Protein AF-A0A0Q1BL15-F1 (afdb_monomer_lite)

Foldseek 3Di:
DPPVVVVVVVVVVVVVVVVVVVVVVVVVPADFQEKEFEPPDDFQWKKWKWWDDPQNPDDIHGQFMWTQDPRITTGHGPDDDPAPFIKMWMATPVRQAIDIFTDGPHRWYWYYYVNGNPPIDIDDHPLRVLVVVLCVLQVVLVVVLVVCVVVVHDPVSNVVSVVVNVVSLLVSLLVCQAHLVNLVSLLVCVVVVDQPSSVVSLVSHDPVSCPHPSNVSSVVVNVPDDPDDVVDDDDWDWDQDPVRDIDIPVVLPFPEEAEAEDDPPDPVVVVCVVVVVVVCVVCVVVRYYYDYDD

Structure (mmCIF, N/CA/C/O backbone):
data_AF-A0A0Q1BL15-F1
#
_entry.id   AF-A0A0Q1BL15-F1
#
loop_
_atom_site.group_PDB
_atom_site.id
_atom_site.type_symbol
_atom_site.label_atom_id
_atom_site.label_alt_id
_atom_site.label_comp_id
_atom_site.label_asym_id
_atom_site.label_entity_id
_atom_site.label_seq_id
_atom_site.pdbx_PDB_ins_code
_atom_site.Cartn_x
_atom_site.Cartn_y
_atom_site.Cartn_z
_atom_site.occupancy
_atom_site.B_iso_or_equiv
_atom_site.auth_seq_id
_atom_site.auth_comp_id
_atom_site.auth_asym_id
_atom_site.auth_atom_id
_atom_site.pdbx_PDB_model_num
ATOM 1 N N . MET A 1 1 ? 2.488 -11.338 -71.099 1.00 53.19 1 MET A N 1
ATOM 2 C CA . MET A 1 1 ? 1.745 -11.523 -69.824 1.00 53.19 1 MET A CA 1
ATOM 3 C C . MET A 1 1 ? 2.605 -11.716 -68.555 1.00 53.19 1 MET A C 1
ATOM 5 O O . MET A 1 1 ? 2.019 -11.912 -67.498 1.00 53.19 1 MET A O 1
ATOM 9 N N . LYS A 1 2 ? 3.951 -11.620 -68.577 1.00 50.34 2 LYS A N 1
ATOM 10 C CA . LYS A 1 2 ? 4.788 -11.769 -67.357 1.00 50.34 2 LYS A CA 1
ATOM 11 C C . LYS A 1 2 ? 5.136 -10.454 -66.632 1.00 50.34 2 LYS A C 1
ATOM 13 O O . LYS A 1 2 ? 5.304 -10.486 -65.422 1.00 50.34 2 LYS A O 1
ATOM 18 N N . LEU A 1 3 ? 5.156 -9.307 -67.322 1.00 47.28 3 LEU A N 1
ATOM 19 C CA . LEU A 1 3 ? 5.523 -8.013 -66.715 1.00 47.28 3 LEU A CA 1
ATOM 20 C C . LEU A 1 3 ? 4.508 -7.486 -65.679 1.00 47.28 3 LEU A C 1
ATOM 22 O O . LEU A 1 3 ? 4.897 -6.862 -64.699 1.00 47.28 3 LEU A O 1
ATOM 26 N N . SER A 1 4 ? 3.213 -7.762 -65.861 1.00 52.69 4 SER A N 1
ATOM 27 C CA . SER A 1 4 ? 2.149 -7.219 -64.998 1.00 52.69 4 SER A CA 1
ATOM 28 C C . SER A 1 4 ? 2.187 -7.780 -63.568 1.00 52.69 4 SER A C 1
ATOM 30 O O . SER A 1 4 ? 1.962 -7.035 -62.619 1.00 52.69 4 SER A O 1
ATOM 32 N N . LYS A 1 5 ? 2.539 -9.062 -63.383 1.00 49.84 5 LYS A N 1
ATOM 33 C CA . LYS A 1 5 ? 2.579 -9.686 -62.048 1.00 49.84 5 LYS A CA 1
ATOM 34 C C . LYS A 1 5 ? 3.756 -9.191 -61.199 1.00 49.84 5 LYS A C 1
ATOM 36 O O . LYS A 1 5 ? 3.599 -9.023 -59.996 1.00 49.84 5 LYS A O 1
ATOM 41 N N . THR A 1 6 ? 4.903 -8.910 -61.819 1.00 56.06 6 THR A N 1
ATOM 42 C CA . THR A 1 6 ? 6.096 -8.401 -61.120 1.00 56.06 6 THR A CA 1
ATOM 43 C C . THR A 1 6 ? 5.901 -6.963 -60.637 1.00 56.06 6 THR A C 1
ATOM 45 O O . THR A 1 6 ? 6.280 -6.644 -59.515 1.00 56.06 6 THR A O 1
ATOM 48 N N . ILE A 1 7 ? 5.244 -6.117 -61.438 1.00 58.66 7 ILE A N 1
ATOM 49 C CA . ILE A 1 7 ? 4.932 -4.729 -61.061 1.00 58.66 7 ILE A CA 1
ATOM 50 C C . ILE A 1 7 ? 3.918 -4.691 -59.908 1.00 58.66 7 ILE A C 1
ATOM 52 O O . ILE A 1 7 ? 4.101 -3.929 -58.964 1.00 58.66 7 ILE A O 1
ATOM 56 N N . ILE A 1 8 ? 2.896 -5.557 -59.930 1.00 57.34 8 ILE A N 1
ATOM 57 C CA . ILE A 1 8 ? 1.916 -5.653 -58.835 1.00 57.34 8 ILE A CA 1
ATOM 58 C C . ILE A 1 8 ? 2.587 -6.119 -57.533 1.00 57.34 8 ILE A C 1
ATOM 60 O O . ILE A 1 8 ? 2.306 -5.553 -56.482 1.00 57.34 8 ILE A O 1
ATOM 64 N N . LEU A 1 9 ? 3.505 -7.094 -57.587 1.00 51.00 9 LEU A N 1
ATOM 65 C CA . LEU A 1 9 ? 4.223 -7.579 -56.401 1.00 51.00 9 LEU A CA 1
ATOM 66 C C . LEU A 1 9 ? 5.159 -6.510 -55.807 1.00 51.00 9 LEU A C 1
ATOM 68 O O . LEU A 1 9 ? 5.201 -6.351 -54.591 1.00 51.00 9 LEU A O 1
ATOM 72 N N . LEU A 1 10 ? 5.862 -5.748 -56.654 1.00 49.81 10 LEU A N 1
ATOM 73 C CA . LEU A 1 10 ? 6.722 -4.637 -56.227 1.00 49.81 10 LEU A CA 1
ATOM 74 C C . LEU A 1 10 ? 5.918 -3.490 -55.605 1.00 49.81 10 LEU A C 1
ATOM 76 O O . LEU A 1 10 ? 6.307 -2.983 -54.560 1.00 49.81 10 LEU A O 1
ATOM 80 N N . LEU A 1 11 ? 4.771 -3.123 -56.186 1.00 49.81 11 LEU A N 1
ATOM 81 C CA . LEU A 1 11 ? 3.877 -2.109 -55.614 1.00 49.81 11 LEU A CA 1
ATOM 82 C C . LEU A 1 11 ? 3.279 -2.564 -54.275 1.00 49.81 11 LEU A C 1
ATOM 84 O O . LEU A 1 11 ? 3.153 -1.757 -53.356 1.00 49.81 11 LEU A O 1
ATOM 88 N N . PHE A 1 12 ? 2.961 -3.855 -54.138 1.00 50.59 12 PHE A N 1
ATOM 89 C CA . PHE A 1 12 ? 2.474 -4.417 -52.879 1.00 50.59 12 PHE A CA 1
ATOM 90 C C . PHE A 1 12 ? 3.563 -4.389 -51.798 1.00 50.59 12 PHE A C 1
ATOM 92 O O . PHE A 1 12 ? 3.304 -3.907 -50.699 1.00 50.59 12 PHE A O 1
ATOM 99 N N . LEU A 1 13 ? 4.793 -4.810 -52.115 1.00 46.16 13 LEU A N 1
ATOM 100 C CA . LEU A 1 13 ? 5.934 -4.760 -51.191 1.00 46.16 13 LEU A CA 1
ATOM 101 C C . LEU A 1 13 ? 6.270 -3.324 -50.768 1.00 46.16 13 LEU A C 1
ATOM 103 O O . LEU A 1 13 ? 6.413 -3.069 -49.576 1.00 46.16 13 LEU A O 1
ATOM 107 N N . PHE A 1 14 ? 6.270 -2.376 -51.709 1.00 46.47 14 PHE A N 1
ATOM 108 C CA . PHE A 1 14 ? 6.510 -0.960 -51.422 1.00 46.47 14 PHE A CA 1
ATOM 109 C C . PHE A 1 14 ? 5.402 -0.358 -50.542 1.00 46.47 14 PHE A C 1
ATOM 111 O O . PHE A 1 14 ? 5.676 0.401 -49.621 1.00 46.47 14 PHE A O 1
ATOM 118 N N . SER A 1 15 ? 4.138 -0.742 -50.758 1.00 50.22 15 SER A N 1
ATOM 119 C CA . SER A 1 15 ? 3.017 -0.296 -49.914 1.00 50.22 15 SER A CA 1
ATOM 120 C C . SER A 1 15 ? 3.033 -0.897 -48.499 1.00 50.22 15 SER A C 1
ATOM 122 O O . SER A 1 15 ? 2.587 -0.247 -47.551 1.00 50.22 15 SER A O 1
ATOM 124 N N . VAL A 1 16 ? 3.571 -2.113 -48.337 1.00 53.16 16 VAL A N 1
ATOM 125 C CA . VAL A 1 16 ? 3.796 -2.747 -47.028 1.00 53.16 16 VAL A CA 1
ATOM 126 C C . VAL A 1 16 ? 4.964 -2.079 -46.304 1.00 53.16 16 VAL A C 1
ATOM 128 O O . VAL A 1 16 ? 4.842 -1.805 -45.113 1.00 53.16 16 VAL A O 1
ATOM 131 N N . GLU A 1 17 ? 6.048 -1.749 -47.010 1.00 47.69 17 GLU A N 1
ATOM 132 C CA . GLU A 1 17 ? 7.172 -0.975 -46.468 1.00 47.69 17 GLU A CA 1
ATOM 133 C C . GLU A 1 17 ? 6.744 0.431 -46.045 1.00 47.69 17 GLU A C 1
ATOM 135 O O . GLU A 1 17 ? 7.028 0.821 -44.918 1.00 47.69 17 GLU A O 1
ATOM 140 N N . ILE A 1 18 ? 5.973 1.153 -46.866 1.00 52.84 18 ILE A N 1
ATOM 141 C CA . ILE A 1 18 ? 5.461 2.487 -46.514 1.00 52.84 18 ILE A CA 1
ATOM 142 C C . ILE A 1 18 ? 4.554 2.418 -45.283 1.00 52.84 18 ILE A C 1
ATOM 144 O O . ILE A 1 18 ? 4.739 3.205 -44.362 1.00 52.84 18 ILE A O 1
ATOM 148 N N . LYS A 1 19 ? 3.625 1.454 -45.201 1.00 52.88 19 LYS A N 1
ATOM 149 C CA . LYS A 1 19 ? 2.789 1.281 -43.999 1.00 52.88 19 LYS A CA 1
ATOM 150 C C . LYS A 1 19 ? 3.606 0.888 -42.771 1.00 52.88 19 LYS A C 1
ATOM 152 O O . LYS A 1 19 ? 3.332 1.382 -41.683 1.00 52.88 19 LYS A O 1
ATOM 157 N N . ALA A 1 20 ? 4.606 0.019 -42.917 1.00 49.25 20 ALA A N 1
ATOM 158 C CA . ALA A 1 20 ? 5.501 -0.346 -41.821 1.00 49.25 20 ALA A CA 1
ATOM 159 C C . ALA A 1 20 ? 6.330 0.859 -41.352 1.00 49.25 20 ALA A C 1
ATOM 161 O O . ALA A 1 20 ? 6.547 1.028 -40.154 1.00 49.25 20 ALA A O 1
ATOM 162 N N . GLN A 1 21 ? 6.736 1.722 -42.282 1.00 43.91 21 GLN A N 1
ATOM 163 C CA . GLN A 1 21 ? 7.506 2.925 -42.015 1.00 43.91 21 GLN A CA 1
ATOM 164 C C . GLN A 1 21 ? 6.634 4.033 -41.417 1.00 43.91 21 GLN A C 1
ATOM 166 O O . GLN A 1 21 ? 7.073 4.659 -40.466 1.00 43.91 21 GLN A O 1
ATOM 171 N N . GLU A 1 22 ? 5.384 4.215 -41.852 1.00 43.84 22 GLU A N 1
ATOM 172 C CA . GLU A 1 22 ? 4.404 5.125 -41.234 1.00 43.84 22 GLU A CA 1
ATOM 173 C C . GLU A 1 22 ? 4.010 4.682 -39.821 1.00 43.84 22 GLU A C 1
ATOM 175 O O . GLU A 1 22 ? 3.953 5.514 -38.918 1.00 43.84 22 GLU A O 1
ATOM 180 N N . VAL A 1 23 ? 3.810 3.379 -39.592 1.00 49.69 23 VAL A N 1
ATOM 181 C CA . VAL A 1 23 ? 3.555 2.820 -38.252 1.00 49.69 23 VAL A CA 1
ATOM 182 C C . VAL A 1 23 ? 4.798 2.946 -37.362 1.00 49.69 23 VAL A C 1
ATOM 184 O O . VAL A 1 23 ? 4.685 3.325 -36.198 1.00 49.69 23 VAL A O 1
ATOM 187 N N . ALA A 1 24 ? 6.002 2.713 -37.892 1.00 43.88 24 ALA A N 1
ATOM 188 C CA . ALA A 1 24 ? 7.249 2.946 -37.159 1.00 43.88 24 ALA A CA 1
ATOM 189 C C . ALA A 1 24 ? 7.479 4.441 -36.856 1.00 43.88 24 ALA A C 1
ATOM 191 O O . ALA A 1 24 ? 7.952 4.790 -35.775 1.00 43.88 24 ALA A O 1
ATOM 192 N N . HIS A 1 25 ? 7.101 5.335 -37.774 1.00 38.81 25 HIS A N 1
ATOM 193 C CA . HIS A 1 25 ? 7.205 6.786 -37.612 1.00 38.81 25 HIS A CA 1
ATOM 194 C C . HIS A 1 25 ? 6.127 7.346 -36.666 1.00 38.81 25 HIS A C 1
ATOM 196 O O . HIS A 1 25 ? 6.376 8.339 -35.982 1.00 38.81 25 HIS A O 1
ATOM 202 N N . SER A 1 26 ? 4.956 6.701 -36.560 1.00 41.16 26 SER A N 1
ATOM 203 C CA . SER A 1 26 ? 3.930 7.049 -35.568 1.00 41.16 26 SER A CA 1
ATOM 204 C C . SER A 1 26 ? 4.283 6.544 -34.165 1.00 41.16 26 SER A C 1
ATOM 206 O O . SER A 1 26 ? 4.021 7.245 -33.192 1.00 41.16 26 SER A O 1
ATOM 208 N N . LEU A 1 27 ? 4.933 5.378 -34.047 1.00 45.41 27 LEU A N 1
ATOM 209 C CA . LEU A 1 27 ? 5.446 4.848 -32.774 1.00 45.41 27 LEU A CA 1
ATOM 210 C C . LEU A 1 27 ? 6.619 5.674 -32.214 1.00 45.41 27 LEU A C 1
ATOM 212 O O . LEU A 1 27 ? 6.797 5.735 -31.002 1.00 45.41 27 LEU A O 1
ATOM 216 N N . ALA A 1 28 ? 7.379 6.366 -33.069 1.00 47.06 28 ALA A N 1
ATOM 217 C CA . ALA A 1 28 ? 8.494 7.227 -32.666 1.00 47.06 28 ALA A CA 1
ATOM 218 C C . ALA A 1 28 ? 8.079 8.597 -32.073 1.00 47.06 28 ALA A C 1
ATOM 220 O O . ALA A 1 28 ? 8.948 9.357 -31.647 1.00 47.06 28 ALA A O 1
ATOM 221 N N . LYS A 1 29 ? 6.779 8.941 -32.045 1.00 50.25 29 LYS A N 1
ATOM 222 C CA . LYS A 1 29 ? 6.285 10.245 -31.549 1.00 50.25 29 LYS A CA 1
ATOM 223 C C . LYS A 1 29 ? 5.820 10.254 -30.092 1.00 50.25 29 LYS A C 1
ATOM 225 O O . LYS A 1 29 ? 5.688 11.335 -29.521 1.00 50.25 29 LYS A O 1
ATOM 230 N N . GLU A 1 30 ? 5.571 9.102 -29.477 1.00 68.94 30 GLU A N 1
ATOM 231 C CA . GLU A 1 30 ? 5.094 9.047 -28.091 1.00 68.94 30 GLU A CA 1
ATOM 232 C C . GLU A 1 30 ? 6.272 8.900 -27.118 1.00 68.94 30 GLU A C 1
ATOM 234 O O . GLU A 1 30 ? 7.085 7.985 -27.241 1.00 68.94 30 GLU A O 1
ATOM 239 N N . LYS A 1 31 ? 6.382 9.809 -26.138 1.00 84.56 31 LYS A N 1
ATOM 240 C CA . LYS A 1 31 ? 7.446 9.759 -25.124 1.00 84.56 31 LYS A CA 1
ATOM 241 C C . LYS A 1 31 ? 7.254 8.495 -24.266 1.00 84.56 31 LYS A C 1
ATOM 243 O O . LYS A 1 31 ? 6.196 8.368 -23.648 1.00 84.56 31 LYS A O 1
ATOM 248 N N . PRO A 1 32 ? 8.237 7.578 -24.196 1.00 92.62 32 PRO A N 1
ATOM 249 C CA . PRO A 1 32 ? 8.082 6.347 -23.431 1.00 92.62 32 PRO A CA 1
ATOM 250 C C . PRO A 1 32 ? 7.949 6.663 -21.942 1.00 92.62 32 PRO A C 1
ATOM 252 O O . PRO A 1 32 ? 8.656 7.527 -21.424 1.00 92.62 32 PRO A O 1
ATOM 255 N N . LEU A 1 33 ? 7.073 5.935 -21.250 1.00 95.44 33 LEU A N 1
ATOM 256 C CA . LEU A 1 33 ? 6.994 5.947 -19.788 1.00 95.44 33 LEU A CA 1
ATOM 257 C C . LEU A 1 33 ? 8.124 5.106 -19.190 1.00 95.44 33 LEU A C 1
ATOM 259 O O . LEU A 1 33 ? 8.722 5.474 -18.184 1.00 95.44 33 LEU A O 1
ATOM 263 N N . ILE A 1 34 ? 8.413 3.964 -19.814 1.00 97.44 34 ILE A N 1
ATOM 264 C CA . ILE A 1 34 ? 9.460 3.045 -19.383 1.00 97.44 34 ILE A CA 1
ATOM 265 C C . ILE A 1 34 ? 10.336 2.741 -20.580 1.00 97.44 34 ILE A C 1
ATOM 267 O O . ILE A 1 34 ? 9.858 2.303 -21.626 1.00 97.44 34 ILE A O 1
ATOM 271 N N . THR A 1 35 ? 11.635 2.919 -20.396 1.00 97.88 35 THR A N 1
ATOM 272 C CA . THR A 1 35 ? 12.645 2.338 -21.278 1.00 97.88 35 THR A CA 1
ATOM 273 C C . THR A 1 35 ? 13.411 1.303 -20.479 1.00 97.88 35 THR A C 1
ATOM 275 O O . THR A 1 35 ? 13.820 1.578 -19.351 1.00 97.88 35 THR A O 1
ATOM 278 N N . GLY A 1 36 ? 13.572 0.093 -21.008 1.00 96.94 36 GLY A N 1
ATOM 279 C CA . GLY A 1 36 ? 14.151 -0.960 -20.191 1.00 96.94 36 GLY A CA 1
ATOM 280 C C . GLY A 1 36 ? 14.970 -2.004 -20.917 1.00 96.94 36 GLY A C 1
ATOM 281 O O . GLY A 1 36 ? 14.882 -2.184 -22.132 1.00 96.94 36 GLY A O 1
ATOM 282 N N . PHE A 1 37 ? 15.779 -2.679 -20.109 1.00 97.94 37 PHE A N 1
ATOM 283 C CA . PHE A 1 37 ? 16.651 -3.782 -20.464 1.00 97.94 37 PHE A CA 1
ATOM 284 C C . PHE A 1 37 ? 16.316 -4.999 -19.590 1.00 97.94 37 PHE A C 1
ATOM 286 O O . PHE A 1 37 ? 16.155 -4.869 -18.377 1.00 97.94 37 PHE A O 1
ATOM 293 N N . VAL A 1 38 ? 16.169 -6.176 -20.192 1.00 97.69 38 VAL A N 1
ATOM 294 C CA . VAL A 1 38 ? 15.790 -7.423 -19.512 1.00 97.69 38 VAL A CA 1
ATOM 295 C C . VAL A 1 38 ? 16.669 -8.578 -19.970 1.00 97.69 38 VAL A C 1
ATOM 297 O O . VAL A 1 38 ? 16.400 -9.241 -20.973 1.00 97.69 38 VAL A O 1
ATOM 300 N N . HIS A 1 39 ? 17.724 -8.838 -19.205 1.00 97.88 39 HIS A N 1
ATOM 301 C CA . HIS A 1 39 ? 18.703 -9.857 -19.554 1.00 97.88 39 HIS A CA 1
ATOM 302 C C . HIS A 1 39 ? 18.120 -11.279 -19.468 1.00 97.88 39 HIS A C 1
ATOM 304 O O . HIS A 1 39 ? 17.403 -11.619 -18.518 1.00 97.88 39 HIS A O 1
ATOM 310 N N . GLY A 1 40 ? 18.437 -12.124 -20.451 1.00 96.44 40 GLY A N 1
ATOM 311 C CA . GLY A 1 40 ? 18.015 -13.525 -20.528 1.00 96.44 40 GLY A CA 1
ATOM 312 C C . GLY A 1 40 ? 16.620 -13.751 -21.126 1.00 96.44 40 GLY A C 1
ATOM 313 O O . GLY A 1 40 ? 16.143 -14.892 -21.179 1.00 96.44 40 GLY A O 1
ATOM 314 N N . PHE A 1 41 ? 15.945 -12.694 -21.588 1.00 96.44 41 PHE A N 1
ATOM 315 C CA . PHE A 1 41 ? 14.690 -12.808 -22.333 1.00 96.44 41 PHE A CA 1
ATOM 316 C C . PHE A 1 41 ? 14.960 -13.057 -23.821 1.00 96.44 41 PHE A C 1
ATOM 318 O O . PHE A 1 41 ? 15.821 -12.431 -24.430 1.00 96.44 41 PHE A O 1
ATOM 325 N N . LYS A 1 42 ? 14.196 -13.970 -24.433 1.00 96.62 42 LYS A N 1
ATOM 326 C CA . LYS A 1 42 ? 14.297 -14.242 -25.877 1.00 96.62 42 LYS A CA 1
ATOM 327 C C . LYS A 1 42 ? 13.630 -13.126 -26.679 1.00 96.62 42 LYS A C 1
ATOM 329 O O . LYS A 1 42 ? 12.601 -12.602 -26.242 1.00 96.62 42 LYS A O 1
ATOM 334 N N . ASN A 1 43 ? 14.140 -12.842 -27.877 1.00 97.38 43 ASN A N 1
ATOM 335 C CA . ASN A 1 43 ? 13.460 -11.951 -28.818 1.00 97.38 43 ASN A CA 1
ATOM 336 C C . ASN A 1 43 ? 12.023 -12.431 -29.064 1.00 97.38 43 ASN A C 1
ATOM 338 O O . ASN A 1 43 ? 11.777 -13.629 -29.208 1.00 97.38 43 ASN A O 1
ATOM 342 N N . GLY A 1 44 ? 11.077 -11.493 -29.066 1.00 96.44 44 GLY A N 1
ATOM 343 C CA . GLY A 1 44 ? 9.647 -11.781 -29.169 1.00 96.44 44 GLY A CA 1
ATOM 344 C C . GLY A 1 44 ? 8.958 -12.134 -27.844 1.00 96.44 44 GLY A C 1
ATOM 345 O O . GLY A 1 44 ? 7.735 -12.269 -27.829 1.00 96.44 44 GLY A O 1
ATOM 346 N N . SER A 1 45 ? 9.684 -12.245 -26.720 1.00 97.50 45 SER A N 1
ATOM 347 C CA . SER A 1 45 ? 9.037 -12.344 -25.397 1.00 97.50 45 SER A CA 1
ATOM 348 C C . SER A 1 45 ? 8.183 -11.104 -25.141 1.00 97.50 45 SER A C 1
ATOM 350 O O . SER A 1 45 ? 8.582 -10.009 -25.522 1.00 97.50 45 SER A O 1
ATOM 352 N N . ARG A 1 46 ? 7.032 -11.243 -24.476 1.00 98.00 46 ARG A N 1
ATOM 353 C CA . ARG A 1 46 ? 6.132 -10.112 -24.210 1.00 98.00 46 ARG A CA 1
ATOM 354 C C . ARG A 1 46 ? 6.062 -9.765 -22.727 1.00 98.00 46 ARG A C 1
ATOM 356 O O . ARG A 1 46 ? 5.891 -10.659 -21.890 1.00 98.00 46 ARG A O 1
ATOM 363 N N . LEU A 1 47 ? 6.168 -8.468 -22.447 1.00 98.38 47 LEU A N 1
ATOM 364 C CA . LEU A 1 47 ? 5.943 -7.846 -21.147 1.00 98.38 47 LEU A CA 1
ATOM 365 C C . LEU A 1 47 ? 4.631 -7.063 -2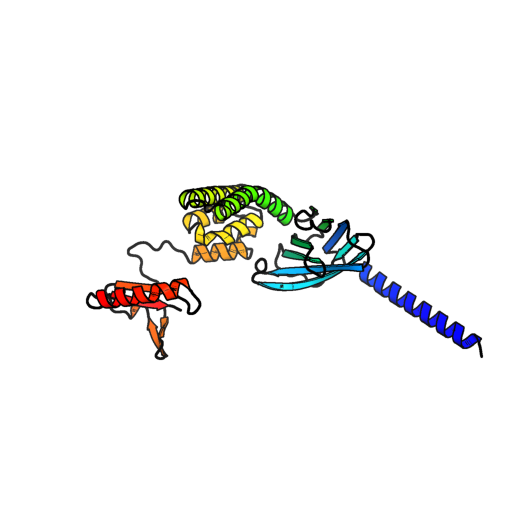1.161 1.00 98.38 47 LEU A C 1
ATOM 367 O O . LEU A 1 47 ? 4.252 -6.500 -22.189 1.00 98.38 47 LEU A O 1
ATOM 371 N N . TYR A 1 48 ? 3.975 -7.007 -20.012 1.00 98.31 48 TYR A N 1
ATOM 372 C CA . TYR A 1 48 ? 2.709 -6.316 -19.805 1.00 98.31 48 TYR A CA 1
ATOM 373 C C . TYR A 1 48 ? 2.828 -5.382 -18.613 1.00 98.31 48 TYR A C 1
ATOM 375 O O . TYR A 1 48 ? 3.403 -5.748 -17.587 1.00 98.31 48 TYR A O 1
ATOM 383 N N . LEU A 1 49 ? 2.256 -4.193 -18.754 1.00 97.94 49 LEU A N 1
ATOM 384 C CA . LEU A 1 49 ? 2.230 -3.173 -17.723 1.00 97.94 49 LEU A CA 1
ATOM 385 C C . LEU A 1 49 ? 0.794 -2.920 -17.297 1.00 97.94 49 LEU A C 1
ATOM 387 O O . LEU A 1 49 ? -0.063 -2.602 -18.120 1.00 97.94 49 LEU A O 1
ATOM 391 N N . ILE A 1 50 ? 0.544 -3.044 -16.002 1.00 96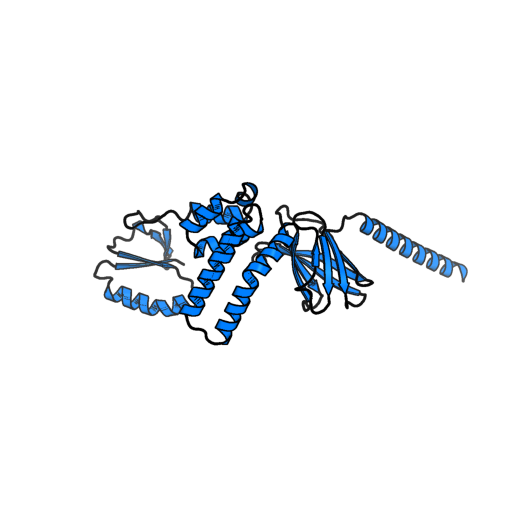.12 50 ILE A N 1
ATOM 392 C CA . ILE A 1 50 ? -0.745 -2.742 -15.392 1.00 96.12 50 ILE A CA 1
ATOM 393 C C . ILE A 1 50 ? -0.541 -1.633 -14.368 1.00 96.12 50 ILE A C 1
ATOM 395 O O . ILE A 1 50 ? 0.376 -1.701 -13.555 1.00 96.12 50 ILE A O 1
ATOM 399 N N . GLU A 1 51 ? -1.410 -0.630 -14.390 1.00 94.81 51 GLU A N 1
ATOM 400 C CA . GLU A 1 51 ? -1.550 0.326 -13.297 1.00 94.81 51 GLU A CA 1
ATOM 401 C C . GLU A 1 51 ? -2.535 -0.238 -12.271 1.00 94.81 51 GLU A C 1
ATOM 403 O O . GLU A 1 51 ? -3.597 -0.772 -12.616 1.00 94.81 51 GLU A O 1
ATOM 408 N N . LEU A 1 52 ? -2.181 -0.106 -10.998 1.00 91.75 52 LEU A N 1
ATOM 409 C CA . LEU A 1 52 ? -2.944 -0.607 -9.871 1.00 91.75 52 LEU A CA 1
ATOM 410 C C . LEU A 1 52 ? -3.392 0.549 -8.984 1.00 91.75 52 LEU A C 1
ATOM 412 O O . LEU A 1 52 ? -2.575 1.267 -8.414 1.00 91.75 52 LEU A O 1
ATOM 416 N N . THR A 1 53 ? -4.702 0.669 -8.787 1.00 83.56 53 THR A N 1
ATOM 417 C CA . THR A 1 53 ? -5.254 1.573 -7.768 1.00 83.56 53 THR A CA 1
ATOM 418 C C . THR A 1 53 ? -5.345 0.864 -6.420 1.00 83.56 53 THR A C 1
ATOM 420 O O . THR A 1 53 ? -5.451 -0.368 -6.358 1.00 83.56 53 THR A O 1
ATOM 423 N N . ASN A 1 54 ? -5.279 1.636 -5.329 1.00 75.19 54 ASN A N 1
ATOM 424 C CA . ASN A 1 54 ? -5.285 1.113 -3.959 1.00 75.19 54 ASN A CA 1
ATOM 425 C C . ASN A 1 54 ? -4.321 -0.083 -3.785 1.00 75.19 54 ASN A C 1
ATOM 427 O O . ASN A 1 54 ? -4.664 -1.116 -3.205 1.00 75.19 54 ASN A O 1
ATOM 431 N N . MET A 1 55 ? -3.142 0.028 -4.410 1.00 68.31 55 MET A N 1
ATOM 432 C CA . MET A 1 55 ? -2.034 -0.928 -4.307 1.00 68.31 55 MET A CA 1
ATOM 433 C C . MET A 1 55 ? -2.426 -2.371 -4.640 1.00 68.31 55 MET A C 1
ATOM 435 O O . MET A 1 55 ? -2.027 -3.323 -3.972 1.00 68.31 55 MET A O 1
ATOM 439 N N . GLY A 1 56 ? -3.258 -2.530 -5.669 1.00 66.56 56 GLY A N 1
ATOM 440 C CA . GLY A 1 56 ? -3.681 -3.834 -6.180 1.00 66.56 56 GLY A CA 1
ATOM 441 C C . GLY A 1 56 ? -4.959 -4.383 -5.550 1.00 66.56 56 GLY A C 1
ATOM 442 O O . GLY A 1 56 ? -5.452 -5.408 -6.011 1.00 66.56 56 GLY A O 1
ATOM 443 N N . ARG A 1 57 ? -5.534 -3.696 -4.551 1.00 70.00 57 ARG A N 1
ATOM 444 C CA . ARG A 1 57 ? -6.877 -4.004 -4.019 1.00 70.00 57 ARG A CA 1
ATOM 445 C C . ARG A 1 57 ? -7.995 -3.280 -4.767 1.00 70.00 57 ARG A C 1
ATOM 447 O O . ARG A 1 57 ? -9.165 -3.594 -4.567 1.00 70.00 57 ARG A O 1
ATOM 454 N N . GLY A 1 58 ? -7.643 -2.271 -5.558 1.00 77.75 58 GLY A N 1
ATOM 455 C CA . GLY A 1 58 ? -8.577 -1.490 -6.352 1.00 77.75 58 GLY A CA 1
ATOM 456 C C . GLY A 1 58 ? -8.713 -2.001 -7.784 1.00 77.75 58 GLY A C 1
ATOM 457 O O . GLY A 1 58 ? -8.413 -3.149 -8.111 1.00 77.75 58 GLY A O 1
ATOM 458 N N . LYS A 1 59 ? -9.161 -1.102 -8.659 1.00 84.81 59 LYS A N 1
ATOM 459 C CA . LYS A 1 59 ? -9.202 -1.318 -10.105 1.00 84.81 59 LYS A CA 1
ATOM 460 C C . LYS A 1 59 ? -7.793 -1.530 -10.655 1.00 84.81 59 LYS A C 1
ATOM 462 O O . LYS A 1 59 ? -6.848 -0.847 -10.250 1.00 84.81 59 LYS A O 1
ATOM 467 N N . GLN A 1 60 ? -7.707 -2.438 -11.618 1.00 92.31 60 GLN A N 1
ATOM 468 C CA . GLN A 1 60 ? -6.524 -2.681 -12.428 1.00 92.31 60 GLN A CA 1
ATOM 469 C C . GLN A 1 60 ? -6.779 -2.136 -13.830 1.00 92.31 60 GLN A C 1
ATOM 471 O O . GLN A 1 60 ? -7.860 -2.344 -14.387 1.00 92.31 60 GLN A O 1
ATOM 476 N N . ARG A 1 61 ? -5.795 -1.448 -14.403 1.00 93.19 61 ARG A N 1
ATOM 477 C CA . ARG A 1 61 ? -5.864 -0.922 -15.767 1.00 93.19 61 ARG A CA 1
ATOM 478 C C . ARG A 1 61 ? -4.698 -1.473 -16.568 1.00 93.19 61 ARG A C 1
ATOM 480 O O . ARG A 1 61 ? -3.551 -1.250 -16.200 1.00 93.19 61 ARG A O 1
ATOM 487 N N . MET A 1 62 ? -4.982 -2.167 -17.668 1.00 95.44 62 MET A N 1
ATOM 488 C CA . MET A 1 62 ? -3.949 -2.492 -18.654 1.00 95.44 62 MET A CA 1
ATOM 489 C C . MET A 1 62 ? -3.432 -1.185 -19.257 1.00 95.44 62 MET A C 1
ATOM 491 O O . MET A 1 62 ? -4.213 -0.411 -19.809 1.00 95.44 62 MET A O 1
ATOM 495 N N . VAL A 1 63 ? -2.135 -0.934 -19.110 1.00 96.06 63 VAL A N 1
ATOM 496 C CA . VAL A 1 63 ? -1.482 0.301 -19.555 1.00 96.06 63 VAL A CA 1
ATOM 497 C C . VAL A 1 63 ? -0.915 0.094 -20.947 1.00 96.06 63 VAL A C 1
ATOM 499 O O . VAL A 1 63 ? -1.275 0.816 -21.872 1.00 96.06 63 VAL A O 1
ATOM 502 N N . ASP A 1 64 ? -0.047 -0.909 -21.091 1.00 97.44 64 ASP A N 1
ATOM 503 C CA . ASP A 1 64 ? 0.635 -1.206 -22.345 1.00 97.44 64 ASP A CA 1
ATOM 504 C C . ASP A 1 64 ? 1.212 -2.627 -22.348 1.00 97.44 64 ASP A C 1
ATOM 506 O O . ASP A 1 64 ? 1.287 -3.302 -21.315 1.00 97.44 64 ASP A O 1
ATOM 510 N N . SER A 1 65 ? 1.662 -3.079 -23.515 1.00 97.56 65 SER A N 1
ATOM 511 C CA . SER A 1 65 ? 2.479 -4.284 -23.639 1.00 97.56 65 SER A CA 1
ATOM 512 C C . SER A 1 65 ? 3.583 -4.082 -24.664 1.00 97.56 65 SER A C 1
ATOM 514 O O . SER A 1 65 ? 3.375 -3.443 -25.692 1.00 97.56 65 SER A O 1
ATOM 516 N N . ALA A 1 66 ? 4.738 -4.692 -24.425 1.00 97.44 66 ALA A N 1
ATOM 517 C CA . ALA A 1 66 ? 5.901 -4.547 -25.287 1.00 97.44 66 ALA A CA 1
ATOM 518 C C . ALA A 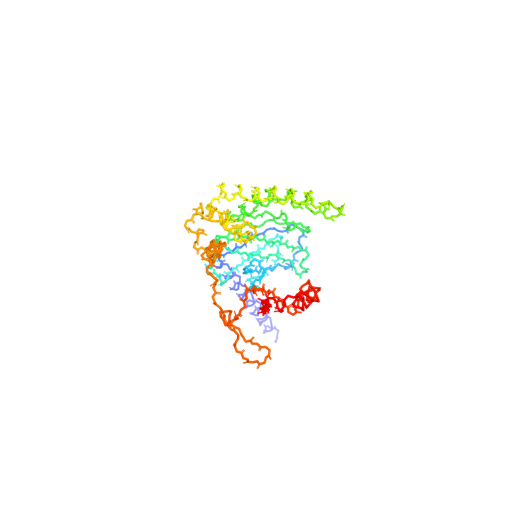1 66 ? 6.523 -5.901 -25.606 1.00 97.44 66 ALA A C 1
ATOM 520 O O . ALA A 1 66 ? 6.610 -6.785 -24.749 1.00 97.44 66 ALA A O 1
ATOM 521 N N . MET A 1 67 ? 6.979 -6.055 -26.848 1.00 97.62 67 MET A N 1
ATOM 522 C CA . MET A 1 67 ? 7.865 -7.155 -27.211 1.00 97.62 67 MET A CA 1
ATOM 523 C C . MET A 1 67 ? 9.296 -6.792 -26.830 1.00 97.62 67 MET A C 1
ATOM 525 O O . MET A 1 67 ? 9.758 -5.684 -27.095 1.00 97.62 67 MET A O 1
ATOM 529 N N . VAL A 1 68 ? 9.998 -7.749 -26.239 1.00 97.88 68 VAL A N 1
ATOM 530 C CA . VAL A 1 68 ? 11.426 -7.660 -25.966 1.00 97.88 68 VAL A CA 1
ATOM 531 C C . VAL A 1 68 ? 12.176 -7.981 -27.251 1.00 97.88 68 VAL A C 1
ATOM 533 O O . VAL A 1 68 ? 12.003 -9.061 -27.818 1.00 97.88 68 VAL A O 1
ATOM 536 N N . MET A 1 69 ? 13.023 -7.056 -27.692 1.00 97.69 69 MET A N 1
ATOM 537 C CA . MET A 1 69 ? 13.893 -7.217 -28.855 1.00 97.69 69 MET A CA 1
ATOM 538 C C . MET A 1 69 ? 15.303 -6.774 -28.489 1.00 97.69 69 MET A C 1
ATOM 540 O O . MET A 1 69 ? 15.503 -5.658 -28.016 1.00 97.69 69 MET A O 1
ATOM 544 N N . ASN A 1 70 ? 16.280 -7.654 -28.698 1.00 96.94 70 ASN A N 1
ATOM 545 C CA . ASN A 1 70 ? 17.672 -7.462 -28.290 1.00 96.94 70 ASN A CA 1
ATOM 546 C C . ASN A 1 70 ? 17.767 -7.058 -26.810 1.00 96.94 70 ASN A C 1
ATOM 548 O O . ASN A 1 70 ? 18.420 -6.076 -26.463 1.00 96.94 70 ASN A O 1
ATOM 552 N N . GLU A 1 71 ? 17.023 -7.789 -25.969 1.00 97.44 71 GLU A N 1
ATOM 553 C CA . GLU A 1 71 ? 16.878 -7.566 -24.521 1.00 97.44 71 GLU A CA 1
ATOM 554 C C . GLU A 1 71 ? 16.320 -6.188 -24.131 1.00 97.44 71 GLU A C 1
ATOM 556 O O . GLU A 1 71 ? 16.310 -5.837 -22.957 1.00 97.44 71 GLU A O 1
ATOM 561 N N . ARG A 1 72 ? 15.812 -5.401 -25.083 1.00 98.38 72 ARG A N 1
ATOM 562 C CA . ARG A 1 72 ? 15.260 -4.065 -24.844 1.00 98.38 72 ARG A CA 1
ATOM 563 C C . ARG A 1 72 ? 13.752 -4.049 -25.031 1.00 98.38 72 ARG A C 1
ATOM 565 O O . ARG A 1 72 ? 13.209 -4.794 -25.844 1.00 98.38 72 ARG A O 1
ATOM 572 N N . PHE A 1 73 ? 13.087 -3.166 -24.299 1.00 97.81 73 PHE A N 1
ATOM 573 C CA . PHE A 1 73 ? 11.664 -2.882 -24.453 1.00 97.81 73 PHE A CA 1
ATOM 574 C C . PHE A 1 73 ? 11.370 -1.415 -24.130 1.00 97.81 73 PHE A C 1
ATOM 576 O O . PHE A 1 73 ? 12.148 -0.735 -23.454 1.00 97.81 73 PHE A O 1
ATOM 583 N N . GLN A 1 74 ? 10.229 -0.935 -24.614 1.00 98.06 74 GLN A N 1
ATOM 584 C CA . GLN A 1 74 ? 9.683 0.372 -24.270 1.00 98.06 74 GLN A CA 1
ATOM 585 C C . GLN A 1 74 ? 8.183 0.235 -24.041 1.00 98.06 74 GLN A C 1
ATOM 587 O O . GLN A 1 74 ? 7.528 -0.504 -24.771 1.00 98.06 74 GLN A O 1
ATOM 592 N N . LEU A 1 75 ? 7.663 0.918 -23.025 1.00 97.69 75 LEU A N 1
ATOM 593 C CA . LEU A 1 75 ? 6.235 0.971 -22.710 1.00 97.69 75 LEU A CA 1
ATOM 594 C C . LEU A 1 75 ? 5.807 2.429 -22.570 1.00 97.69 75 LEU A C 1
ATOM 596 O O . LEU A 1 75 ? 6.547 3.245 -22.012 1.00 97.69 75 LEU A O 1
ATOM 600 N N . THR A 1 76 ? 4.594 2.731 -23.013 1.00 96.00 76 THR A N 1
ATOM 601 C CA . THR A 1 76 ? 4.009 4.073 -23.003 1.00 96.00 76 THR A CA 1
ATOM 602 C C . THR A 1 76 ? 2.639 4.038 -22.346 1.00 96.00 76 THR A C 1
ATOM 604 O O . THR A 1 76 ? 1.814 3.190 -22.667 1.00 96.00 76 THR A O 1
ATOM 607 N N . ASP A 1 77 ? 2.351 4.999 -21.470 1.00 93.44 77 ASP A N 1
ATOM 608 C CA . ASP A 1 77 ? 0.995 5.190 -20.957 1.00 93.44 77 ASP A CA 1
ATOM 609 C C . ASP A 1 77 ? 0.286 6.311 -21.712 1.00 93.44 77 ASP A C 1
ATOM 611 O O . ASP A 1 77 ? 0.608 7.488 -21.559 1.00 93.44 77 ASP A O 1
ATOM 615 N N . ARG A 1 78 ? -0.681 5.923 -22.545 1.00 90.75 78 ARG A N 1
ATOM 616 C CA . ARG A 1 78 ? -1.424 6.834 -23.431 1.00 90.75 78 ARG A CA 1
ATOM 617 C C . ARG A 1 78 ? -2.590 7.532 -22.743 1.00 90.75 78 ARG A C 1
ATOM 619 O O . ARG A 1 78 ? -3.127 8.491 -23.283 1.00 90.75 78 ARG A O 1
ATOM 626 N N . ASN A 1 79 ? -3.007 7.034 -21.584 1.00 89.25 79 ASN A N 1
ATOM 627 C CA . ASN A 1 79 ? -4.117 7.600 -20.830 1.00 89.25 79 ASN A CA 1
ATOM 628 C C . ASN A 1 79 ? -3.798 7.543 -19.332 1.00 89.25 79 ASN A C 1
ATOM 630 O O . ASN A 1 79 ? -4.384 6.729 -18.607 1.00 89.25 79 ASN A O 1
ATOM 634 N N . PRO A 1 80 ? -2.813 8.340 -18.883 1.00 86.75 80 PRO A N 1
ATOM 635 C CA . PRO A 1 80 ? -2.374 8.315 -17.503 1.00 86.75 80 PRO A CA 1
ATOM 636 C C . PRO A 1 80 ? -3.479 8.771 -16.552 1.00 86.75 80 PRO A C 1
ATOM 638 O O . PRO A 1 80 ? -4.153 9.770 -16.803 1.00 86.75 80 PRO A O 1
ATOM 641 N N . SER A 1 81 ? -3.631 8.063 -15.429 1.00 84.19 81 SER A N 1
ATOM 642 C CA . SER A 1 81 ? -4.421 8.564 -14.303 1.00 84.19 81 SER A CA 1
ATOM 643 C C . SER A 1 81 ? -3.881 9.917 -13.830 1.00 84.19 81 SER A C 1
ATOM 645 O O . SER A 1 81 ? -2.677 10.179 -13.886 1.00 84.19 81 SER A O 1
ATOM 647 N N . THR A 1 82 ? -4.778 10.773 -13.342 1.00 85.56 82 THR A N 1
ATOM 648 C CA . THR A 1 82 ? -4.422 12.080 -12.776 1.00 85.56 82 THR A CA 1
ATOM 649 C C . THR A 1 82 ? -3.773 11.966 -11.400 1.00 85.56 82 THR A C 1
ATOM 651 O O . THR A 1 82 ? -3.048 12.869 -10.994 1.00 85.56 82 THR A O 1
ATOM 654 N N . GLU A 1 83 ? -4.051 10.881 -10.675 1.00 83.25 83 GLU A N 1
ATOM 655 C CA . GLU A 1 83 ? -3.493 10.629 -9.347 1.00 83.25 83 GLU A CA 1
ATOM 656 C C . GLU A 1 83 ? -2.010 10.257 -9.446 1.00 83.25 83 GLU A C 1
ATOM 658 O O . GLU A 1 83 ? -1.622 9.478 -10.316 1.00 83.25 83 GLU A O 1
ATOM 663 N N . LYS A 1 84 ? -1.178 10.827 -8.568 1.00 87.38 84 LYS A N 1
ATOM 664 C CA . LYS A 1 84 ? 0.275 10.624 -8.542 1.00 87.38 84 LYS A CA 1
ATOM 665 C C . LYS A 1 84 ? 0.781 10.509 -7.102 1.00 87.38 84 LYS A C 1
ATOM 667 O O . LYS A 1 84 ? 0.181 11.121 -6.216 1.00 87.38 84 LYS A O 1
ATOM 672 N N . PRO A 1 85 ? 1.908 9.808 -6.881 1.00 92.88 85 PRO A N 1
ATOM 673 C CA . PRO A 1 85 ? 2.571 8.872 -7.794 1.00 92.88 85 PRO A CA 1
ATOM 674 C C . PRO A 1 85 ? 1.696 7.647 -8.094 1.00 92.88 85 PRO A C 1
ATOM 676 O O . PRO A 1 85 ? 0.744 7.342 -7.379 1.00 92.88 85 PRO A O 1
ATOM 679 N N . ARG A 1 86 ? 2.027 6.930 -9.168 1.00 92.69 86 ARG A N 1
ATOM 680 C CA . ARG A 1 86 ? 1.249 5.797 -9.685 1.00 92.69 86 ARG A CA 1
ATOM 681 C C . ARG A 1 86 ? 1.956 4.478 -9.433 1.00 92.69 86 ARG A C 1
ATOM 683 O O . ARG A 1 86 ? 3.176 4.393 -9.568 1.00 92.69 86 ARG A O 1
ATOM 690 N N . TYR A 1 87 ? 1.185 3.451 -9.082 1.00 94.31 87 TYR A N 1
ATOM 691 C CA . TYR A 1 87 ? 1.704 2.124 -8.767 1.00 94.31 87 TYR A CA 1
ATOM 692 C C . TYR A 1 87 ? 1.506 1.173 -9.941 1.00 94.31 87 TYR A C 1
ATOM 694 O O . TYR A 1 87 ? 0.385 0.977 -10.415 1.00 94.31 87 TYR A O 1
ATOM 702 N N . TYR A 1 88 ? 2.595 0.567 -10.395 1.00 95.62 88 TYR A N 1
ATOM 703 C CA . TYR A 1 88 ? 2.612 -0.299 -11.562 1.00 95.62 88 TYR A CA 1
ATOM 704 C C . TYR A 1 88 ? 3.025 -1.718 -11.217 1.00 95.62 88 TYR A C 1
ATOM 706 O O . TYR A 1 88 ? 3.796 -1.958 -10.293 1.00 95.62 88 TYR A O 1
ATOM 714 N N . PHE A 1 89 ? 2.531 -2.645 -12.026 1.00 96.19 89 PHE A N 1
ATOM 715 C CA . PHE A 1 89 ? 2.896 -4.047 -12.056 1.00 96.19 89 PHE A CA 1
ATOM 716 C C . PHE A 1 89 ? 3.389 -4.394 -13.459 1.00 96.19 89 PHE A C 1
ATOM 718 O O . PHE A 1 89 ? 2.620 -4.349 -14.422 1.00 96.19 89 PHE A O 1
ATOM 725 N N . LEU A 1 90 ? 4.678 -4.717 -13.571 1.00 97.88 90 LEU A N 1
ATOM 726 C CA . LEU A 1 90 ? 5.297 -5.199 -14.804 1.00 97.88 90 LEU A CA 1
ATOM 727 C C . LEU A 1 90 ? 5.513 -6.700 -14.686 1.00 97.88 90 LEU A C 1
ATOM 729 O O . LEU A 1 90 ? 6.125 -7.156 -13.720 1.00 97.88 90 LEU A O 1
ATOM 733 N N . TYR A 1 91 ? 5.047 -7.454 -15.677 1.00 98.06 91 TYR A N 1
ATOM 734 C CA . TYR A 1 91 ? 5.166 -8.906 -15.677 1.00 98.06 91 TYR A CA 1
ATOM 735 C C . TYR A 1 91 ? 5.331 -9.481 -17.084 1.00 98.06 91 TYR A C 1
ATOM 737 O O . TYR A 1 91 ? 4.971 -8.860 -18.087 1.00 98.06 91 TYR A O 1
ATOM 745 N N . ASN A 1 92 ? 5.902 -10.680 -17.167 1.00 97.44 92 ASN A N 1
ATOM 746 C CA . ASN A 1 92 ? 5.996 -11.446 -18.406 1.00 97.44 92 ASN A CA 1
ATOM 747 C C . ASN A 1 92 ? 4.728 -12.288 -18.660 1.00 97.44 92 ASN A C 1
ATOM 749 O O . ASN A 1 92 ? 3.865 -12.424 -17.804 1.00 97.44 92 ASN A O 1
ATOM 753 N N . SER A 1 93 ? 4.605 -12.891 -19.845 1.00 95.19 93 SER A N 1
ATOM 754 C CA . SER A 1 93 ? 3.349 -13.533 -20.294 1.00 95.19 93 SER A CA 1
ATOM 755 C C . SER A 1 93 ? 2.786 -14.645 -19.400 1.00 95.19 93 SER A C 1
ATOM 757 O O . SER A 1 93 ? 1.583 -14.872 -19.416 1.00 95.19 93 SER A O 1
ATOM 759 N N . ASN A 1 94 ? 3.625 -15.339 -18.633 1.00 93.12 94 ASN A N 1
ATOM 760 C CA . ASN A 1 94 ? 3.208 -16.377 -17.684 1.00 93.12 94 ASN A CA 1
ATOM 761 C C . ASN A 1 94 ? 3.270 -15.902 -16.219 1.00 93.12 94 ASN A C 1
ATOM 763 O O . ASN A 1 94 ? 3.135 -16.724 -15.316 1.00 93.12 94 ASN A O 1
ATOM 767 N N . ALA A 1 95 ? 3.522 -14.610 -15.988 1.00 93.50 95 ALA A N 1
ATOM 768 C CA . ALA A 1 95 ? 3.721 -13.994 -14.680 1.00 93.50 95 ALA A CA 1
ATOM 769 C C . ALA A 1 95 ? 4.791 -14.672 -13.796 1.00 93.50 95 ALA A C 1
ATOM 771 O O . ALA A 1 95 ? 4.768 -14.515 -12.575 1.00 93.50 95 ALA A O 1
ATOM 772 N N . SER A 1 96 ? 5.746 -15.407 -14.384 1.00 95.31 96 SER A N 1
ATOM 773 C CA . SER A 1 96 ? 6.881 -15.973 -13.639 1.00 95.31 96 SER A CA 1
ATOM 774 C C . SER A 1 96 ? 7.887 -14.906 -13.220 1.00 95.31 96 SER A C 1
ATOM 776 O O . SER A 1 96 ? 8.573 -15.058 -12.214 1.00 95.31 96 SER A O 1
ATOM 778 N N . ASP A 1 97 ? 7.973 -13.832 -14.000 1.00 97.12 97 ASP A N 1
ATOM 779 C CA . ASP A 1 97 ? 8.832 -12.684 -13.765 1.00 97.12 97 ASP A CA 1
ATOM 780 C C . ASP A 1 97 ? 7.961 -11.457 -13.594 1.00 97.12 97 ASP A C 1
ATOM 782 O O . ASP A 1 97 ? 7.259 -11.063 -14.527 1.00 97.12 97 ASP A O 1
ATOM 786 N N . TYR A 1 98 ? 7.997 -10.867 -12.401 1.00 97.12 98 TYR A N 1
ATOM 787 C CA . TYR A 1 98 ? 7.205 -9.690 -12.103 1.00 97.12 98 TYR A CA 1
ATOM 788 C C . TYR A 1 98 ? 7.829 -8.781 -11.048 1.00 97.12 98 TYR A C 1
ATOM 790 O O . TYR A 1 98 ? 8.604 -9.218 -10.192 1.00 97.12 98 TYR A O 1
ATOM 798 N N . VAL A 1 99 ? 7.442 -7.511 -11.093 1.00 96.81 99 VAL A N 1
ATOM 799 C CA . VAL A 1 99 ? 7.851 -6.488 -10.132 1.00 96.81 99 VAL A CA 1
ATOM 800 C C . VAL A 1 99 ? 6.790 -5.404 -10.029 1.00 96.81 99 VAL A C 1
ATOM 802 O O . VAL A 1 99 ? 6.115 -5.079 -11.007 1.00 96.81 99 VAL A O 1
ATOM 805 N N . TYR A 1 100 ? 6.655 -4.860 -8.824 1.00 95.56 100 TYR A N 1
ATOM 806 C CA . TYR A 1 100 ? 5.808 -3.713 -8.551 1.00 95.56 100 TYR A CA 1
ATOM 807 C C . TYR A 1 100 ? 6.670 -2.504 -8.223 1.00 95.56 100 TYR A C 1
ATOM 809 O O . TYR A 1 100 ? 7.682 -2.648 -7.536 1.00 95.56 100 TYR A O 1
ATOM 817 N N . PHE A 1 101 ? 6.276 -1.328 -8.694 1.00 96.25 101 PHE A N 1
ATOM 818 C CA . PHE A 1 101 ? 7.060 -0.113 -8.501 1.00 96.25 101 PHE A CA 1
ATOM 819 C C . PHE A 1 101 ? 6.213 1.141 -8.661 1.00 96.25 101 PHE A C 1
ATOM 821 O O . PHE A 1 101 ? 5.126 1.117 -9.241 1.00 96.25 101 PHE A O 1
ATOM 828 N N . TRP A 1 102 ? 6.733 2.244 -8.138 1.00 95.56 102 TRP A N 1
ATOM 829 C CA . TRP A 1 102 ? 6.126 3.561 -8.256 1.00 95.56 102 TRP A CA 1
ATOM 830 C C . TRP A 1 102 ? 6.715 4.340 -9.433 1.00 95.56 102 TRP A C 1
ATOM 832 O O . TRP A 1 102 ? 7.901 4.225 -9.743 1.00 95.56 102 TRP A O 1
ATOM 842 N N . ILE A 1 103 ? 5.889 5.163 -10.073 1.00 95.38 103 ILE A N 1
ATOM 843 C CA . ILE A 1 103 ? 6.334 6.200 -11.004 1.00 95.38 103 ILE A CA 1
ATOM 844 C C . ILE A 1 103 ? 5.647 7.507 -10.617 1.00 95.38 103 ILE A C 1
ATOM 846 O O . ILE A 1 103 ? 4.421 7.556 -10.532 1.00 95.38 103 ILE A O 1
ATOM 850 N N . ASP A 1 104 ? 6.429 8.565 -10.411 1.00 92.31 104 ASP A N 1
ATOM 851 C CA . ASP A 1 104 ? 5.901 9.885 -10.048 1.00 92.31 104 ASP A CA 1
ATOM 852 C C . ASP A 1 104 ? 5.171 10.529 -11.228 1.00 92.31 104 ASP A C 1
ATOM 854 O O . ASP A 1 104 ? 3.964 10.756 -11.179 1.00 92.31 104 ASP A O 1
ATOM 858 N N . ASP A 1 105 ? 5.911 10.786 -12.308 1.00 83.88 105 ASP A N 1
ATOM 859 C CA . ASP A 1 105 ? 5.376 11.373 -13.544 1.00 83.88 105 ASP A CA 1
ATOM 860 C C . ASP A 1 105 ? 6.389 11.385 -14.697 1.00 83.88 105 ASP A C 1
ATOM 862 O O . ASP A 1 105 ? 6.027 11.505 -15.866 1.00 83.88 105 ASP A O 1
ATOM 866 N N . GLN A 1 106 ? 7.680 11.287 -14.370 1.00 87.31 106 GLN A N 1
ATOM 867 C CA . GLN A 1 106 ? 8.742 11.247 -15.363 1.00 87.31 106 GLN A CA 1
ATOM 868 C C . GLN A 1 106 ? 8.993 9.821 -15.856 1.00 87.31 106 GLN A C 1
ATOM 870 O O . GLN A 1 106 ? 8.798 8.864 -15.100 1.00 87.31 106 GLN A O 1
ATOM 875 N N . PRO A 1 107 ? 9.458 9.671 -17.108 1.00 93.75 107 PRO A N 1
ATOM 876 C CA . PRO A 1 107 ? 9.915 8.389 -17.603 1.00 93.75 107 PRO A CA 1
ATOM 877 C C . PRO A 1 107 ? 10.978 7.771 -16.706 1.00 93.75 107 PRO A C 1
ATOM 879 O O . PRO A 1 107 ? 11.879 8.462 -16.223 1.00 93.75 107 PRO A O 1
ATOM 882 N N . ILE A 1 108 ? 10.904 6.457 -16.552 1.00 97.12 108 ILE A N 1
ATOM 883 C CA . ILE A 1 108 ? 11.883 5.682 -15.799 1.00 97.12 108 ILE A CA 1
ATOM 884 C C . ILE A 1 108 ? 12.764 4.843 -16.725 1.00 97.12 108 ILE A C 1
ATOM 886 O O . ILE A 1 108 ? 12.410 4.518 -17.866 1.00 97.12 108 ILE A O 1
ATOM 890 N N . THR A 1 109 ? 13.912 4.444 -16.187 1.00 97.88 109 THR A N 1
ATOM 891 C CA . THR A 1 109 ? 14.723 3.363 -16.748 1.00 97.88 109 THR A CA 1
ATOM 892 C C . THR A 1 109 ? 14.556 2.108 -15.907 1.00 97.88 109 THR A C 1
ATOM 894 O O . THR A 1 109 ? 14.500 2.180 -14.679 1.00 97.88 109 THR A O 1
ATOM 897 N N . PHE A 1 110 ? 14.471 0.964 -16.576 1.00 98.19 110 PHE A N 1
ATOM 898 C CA . PHE A 1 110 ? 14.288 -0.338 -15.951 1.00 98.19 110 PHE A CA 1
ATOM 899 C C . PHE A 1 110 ? 15.400 -1.296 -16.377 1.00 98.19 110 PHE A C 1
ATOM 901 O O . PHE A 1 110 ? 15.653 -1.455 -17.568 1.00 98.19 110 PHE A O 1
ATOM 908 N N . SER A 1 111 ? 16.033 -1.982 -15.431 1.00 98.25 111 SER A N 1
ATOM 909 C CA . SER A 1 111 ? 16.976 -3.062 -15.726 1.00 98.25 111 SER A CA 1
ATOM 910 C C . SER A 1 111 ? 16.652 -4.287 -14.886 1.00 98.25 111 SER A C 1
ATOM 912 O O . SER A 1 111 ? 16.808 -4.259 -13.668 1.00 98.25 111 SER A O 1
ATOM 914 N N . GLY A 1 112 ? 16.228 -5.368 -15.535 1.00 97.62 112 GLY A N 1
ATOM 915 C CA . GLY A 1 112 ? 15.855 -6.620 -14.884 1.00 97.62 112 GLY A CA 1
ATOM 916 C C . GLY A 1 112 ? 16.599 -7.825 -15.448 1.00 97.62 112 GLY A C 1
ATOM 917 O O . GLY A 1 112 ? 17.210 -7.774 -16.515 1.00 97.62 112 GLY A O 1
ATOM 918 N N . GLN A 1 113 ? 16.513 -8.943 -14.735 1.00 97.94 113 GLN A N 1
ATOM 919 C CA . GLN A 1 113 ? 17.049 -10.230 -15.167 1.00 97.94 113 GLN A CA 1
ATOM 920 C C . GLN A 1 113 ? 15.965 -11.295 -15.052 1.00 97.94 113 GLN A C 1
ATOM 922 O O . GLN A 1 113 ? 15.229 -11.334 -14.064 1.00 97.94 113 GLN A O 1
ATOM 927 N N . LYS A 1 114 ? 15.873 -12.172 -16.053 1.00 96.94 114 LYS A N 1
ATOM 928 C CA . LYS A 1 114 ? 14.957 -13.315 -16.027 1.00 96.94 114 LYS A CA 1
ATOM 929 C C . LYS A 1 114 ? 15.201 -14.195 -14.795 1.00 96.94 114 LYS A C 1
ATOM 931 O O . LYS A 1 114 ? 16.338 -14.528 -14.480 1.00 96.94 114 LYS A O 1
ATOM 936 N N . GLY A 1 115 ? 14.127 -14.580 -14.120 1.00 96.62 115 GLY A N 1
ATOM 937 C CA . GLY A 1 115 ? 14.112 -15.258 -12.826 1.00 96.62 115 GLY A CA 1
ATOM 938 C C . GLY A 1 115 ? 14.305 -14.332 -11.620 1.00 96.62 115 GLY A C 1
ATOM 939 O O . GLY A 1 115 ? 14.231 -14.805 -10.489 1.00 96.62 115 GLY A O 1
ATOM 940 N N . ASN A 1 116 ? 14.566 -13.034 -11.823 1.00 95.88 116 ASN A N 1
ATOM 941 C CA . ASN A 1 116 ? 15.009 -12.125 -10.764 1.00 95.88 116 ASN A CA 1
ATOM 942 C C . ASN A 1 116 ? 14.406 -10.708 -10.867 1.00 95.88 116 ASN A C 1
ATOM 944 O O . ASN A 1 116 ? 15.007 -9.728 -10.427 1.00 95.88 116 ASN A O 1
ATOM 948 N N . PHE A 1 117 ? 13.199 -10.570 -11.426 1.00 94.88 117 PHE A N 1
ATOM 949 C CA . PHE A 1 117 ? 12.546 -9.259 -11.580 1.00 94.88 117 PHE A CA 1
ATOM 950 C C . PHE A 1 117 ? 12.358 -8.496 -10.264 1.00 94.88 117 PHE A C 1
ATOM 952 O O . PHE A 1 117 ? 12.417 -7.268 -10.257 1.00 94.88 117 PHE A O 1
ATOM 959 N N . ARG A 1 118 ? 12.194 -9.202 -9.143 1.00 90.88 118 ARG A N 1
ATOM 960 C CA . ARG A 1 118 ? 12.039 -8.585 -7.816 1.00 90.88 118 ARG A CA 1
ATOM 961 C C . ARG A 1 118 ? 13.229 -7.712 -7.403 1.00 90.88 118 ARG A C 1
ATOM 963 O O . ARG A 1 118 ? 13.042 -6.823 -6.585 1.00 90.88 118 ARG A O 1
ATOM 970 N N . ASN A 1 119 ? 14.411 -7.954 -7.972 1.00 93.56 119 ASN A N 1
ATOM 971 C CA . ASN A 1 119 ? 15.639 -7.206 -7.700 1.00 93.56 119 ASN A CA 1
ATOM 972 C C . ASN A 1 119 ? 16.047 -6.300 -8.877 1.00 93.56 119 ASN A C 1
ATOM 974 O O . ASN A 1 119 ? 17.225 -5.986 -9.040 1.00 93.56 119 ASN A O 1
ATOM 978 N N . SER A 1 120 ? 15.092 -5.919 -9.730 1.00 96.44 120 SER A N 1
ATOM 979 C CA . SER A 1 120 ? 15.358 -5.017 -10.855 1.00 96.44 120 SER A CA 1
ATOM 980 C C . SER A 1 120 ? 15.774 -3.629 -10.370 1.00 96.44 120 SER A C 1
ATOM 982 O O . SER A 1 120 ? 15.281 -3.144 -9.354 1.00 96.44 120 SER A O 1
ATOM 984 N N . LEU A 1 121 ? 16.641 -2.972 -11.136 1.00 96.94 121 LEU A N 1
ATOM 985 C CA . LEU A 1 121 ? 17.016 -1.580 -10.918 1.00 96.94 121 LEU A CA 1
ATOM 986 C C . LEU A 1 121 ? 16.021 -0.662 -11.631 1.00 96.94 121 LEU A C 1
ATOM 988 O O . LEU A 1 121 ? 15.799 -0.805 -12.836 1.00 96.94 121 LEU A O 1
ATOM 992 N N . ILE A 1 122 ? 15.452 0.289 -10.891 1.00 97.25 122 ILE A N 1
ATOM 993 C CA . ILE A 1 122 ? 14.440 1.219 -11.392 1.00 97.25 122 ILE A CA 1
ATOM 994 C C . ILE A 1 122 ? 14.874 2.644 -11.051 1.00 97.25 122 ILE A C 1
ATOM 996 O O . ILE A 1 122 ? 14.872 3.035 -9.889 1.00 97.25 122 ILE A O 1
ATOM 1000 N N . ASN A 1 123 ? 15.232 3.439 -12.062 1.00 95.31 123 ASN A N 1
ATOM 1001 C CA . ASN A 1 123 ? 15.682 4.822 -11.860 1.00 95.31 123 ASN A CA 1
ATOM 1002 C C . ASN A 1 123 ? 14.722 5.819 -12.505 1.00 95.31 123 ASN A C 1
ATOM 1004 O O . ASN A 1 123 ? 14.139 5.531 -13.547 1.00 95.31 123 ASN A O 1
ATOM 1008 N N . GLY A 1 124 ? 14.634 7.025 -11.941 1.00 91.38 124 GLY A N 1
ATOM 1009 C CA . GLY A 1 124 ? 13.817 8.122 -12.480 1.00 91.38 124 GLY A CA 1
ATOM 1010 C C . GLY A 1 124 ? 12.546 8.426 -11.683 1.00 91.38 124 GLY A C 1
ATOM 1011 O O . GLY A 1 124 ? 11.848 9.377 -12.015 1.00 91.38 124 GLY A O 1
ATOM 1012 N N . SER A 1 125 ? 12.268 7.675 -10.611 1.00 95.75 125 SER A N 1
ATOM 1013 C CA . SER A 1 125 ? 11.221 8.003 -9.636 1.00 95.75 125 SER A CA 1
ATOM 1014 C C . SER A 1 125 ? 11.819 8.181 -8.241 1.00 95.75 125 SER A C 1
ATOM 1016 O O . SER A 1 125 ? 12.561 7.325 -7.757 1.00 95.75 125 SER A O 1
ATOM 1018 N N . VAL A 1 126 ? 11.497 9.305 -7.602 1.00 95.25 126 VAL A N 1
ATOM 1019 C CA . VAL A 1 126 ? 11.865 9.608 -6.214 1.00 95.25 126 VAL A CA 1
ATOM 1020 C C . VAL A 1 126 ? 11.040 8.745 -5.266 1.00 95.25 126 VAL A C 1
ATOM 1022 O O . VAL A 1 126 ? 11.595 8.174 -4.328 1.00 95.25 126 VAL A O 1
ATOM 1025 N N . THR A 1 127 ? 9.743 8.568 -5.540 1.00 96.25 127 THR A N 1
ATOM 1026 C CA . THR A 1 127 ? 8.895 7.676 -4.735 1.00 96.25 127 THR A CA 1
ATOM 1027 C C . THR A 1 127 ? 9.416 6.243 -4.764 1.00 96.25 127 THR A C 1
ATOM 1029 O O . THR A 1 127 ? 9.493 5.607 -3.714 1.00 96.25 127 THR A O 1
ATOM 1032 N N . GLN A 1 128 ? 9.846 5.739 -5.925 1.00 96.94 128 GLN A N 1
ATOM 1033 C CA . GLN A 1 128 ? 10.431 4.402 -6.022 1.00 96.94 128 GLN A CA 1
ATOM 1034 C C . GLN A 1 128 ? 11.737 4.273 -5.227 1.00 96.94 128 GLN A C 1
ATOM 1036 O O . GLN A 1 128 ? 11.914 3.301 -4.497 1.00 96.94 128 GLN A O 1
ATOM 1041 N N . GLN A 1 129 ? 12.622 5.268 -5.291 1.00 96.38 129 GLN A N 1
ATOM 1042 C CA . GLN A 1 129 ? 13.842 5.269 -4.475 1.00 96.38 129 GLN A CA 1
ATOM 1043 C C . GLN A 1 129 ? 13.510 5.245 -2.978 1.00 96.38 129 GLN A C 1
ATOM 1045 O O . GLN A 1 129 ? 14.086 4.465 -2.220 1.00 96.38 129 GLN A O 1
ATOM 1050 N N . MET A 1 130 ? 12.527 6.038 -2.546 1.00 97.50 130 MET A N 1
ATOM 1051 C CA . MET A 1 130 ? 12.067 6.023 -1.157 1.00 97.50 130 MET A CA 1
ATOM 1052 C C . MET A 1 130 ? 11.409 4.697 -0.765 1.00 97.50 130 MET A C 1
ATOM 1054 O O . MET A 1 130 ? 11.571 4.260 0.375 1.00 97.50 130 MET A O 1
ATOM 1058 N N . GLN A 1 131 ? 10.720 4.026 -1.691 1.00 96.56 131 GLN A N 1
ATOM 1059 C CA . GLN A 1 131 ? 10.179 2.682 -1.482 1.00 96.56 131 GLN A CA 1
ATOM 1060 C C . GLN A 1 131 ? 11.307 1.670 -1.265 1.00 96.56 131 GLN A C 1
ATOM 1062 O O . GLN A 1 131 ? 11.187 0.797 -0.406 1.00 96.56 131 GLN A O 1
ATOM 1067 N N . GLU A 1 132 ? 12.411 1.775 -1.999 1.00 96.38 132 GLU A N 1
ATOM 1068 C CA . GLU A 1 132 ? 13.579 0.909 -1.815 1.00 96.38 132 GLU A CA 1
ATOM 1069 C C . GLU A 1 132 ? 14.262 1.155 -0.469 1.00 96.38 132 GLU A C 1
ATOM 1071 O O . GLU A 1 132 ? 14.594 0.192 0.227 1.00 96.38 132 GLU A O 1
ATOM 1076 N N . VAL A 1 133 ? 14.410 2.422 -0.056 1.00 97.75 133 VAL A N 1
ATOM 1077 C CA . VAL A 1 133 ? 14.908 2.766 1.286 1.00 97.75 133 VAL A CA 1
ATOM 1078 C C . VAL A 1 133 ? 14.012 2.150 2.357 1.00 97.75 133 VAL A C 1
ATOM 1080 O O . VAL A 1 133 ? 14.510 1.426 3.218 1.00 97.75 133 VAL A O 1
ATOM 1083 N N . PHE A 1 134 ? 12.697 2.365 2.267 1.00 98.06 134 PHE A N 1
ATOM 1084 C CA . PHE A 1 134 ? 11.733 1.798 3.207 1.00 98.06 134 PHE A CA 1
ATOM 1085 C C . PHE A 1 134 ? 11.813 0.269 3.249 1.00 98.06 134 PHE A C 1
ATOM 1087 O O . PHE A 1 134 ? 11.914 -0.319 4.322 1.00 98.06 134 PHE A O 1
ATOM 1094 N N . THR A 1 135 ? 11.849 -0.377 2.081 1.00 96.06 135 THR A N 1
ATOM 1095 C CA . THR A 1 135 ? 11.949 -1.838 1.963 1.00 96.06 135 THR A CA 1
ATOM 1096 C C . THR A 1 135 ? 13.195 -2.355 2.674 1.00 96.06 135 THR A C 1
ATOM 1098 O O . THR A 1 135 ? 13.095 -3.293 3.458 1.00 96.06 135 THR A O 1
ATOM 1101 N N . ARG A 1 136 ? 14.361 -1.722 2.479 1.00 96.81 136 ARG A N 1
ATOM 1102 C CA . ARG A 1 136 ? 15.597 -2.093 3.191 1.00 96.81 136 ARG A CA 1
ATOM 1103 C C . ARG A 1 136 ? 15.475 -1.902 4.702 1.00 96.81 136 ARG A C 1
ATOM 1105 O O . ARG A 1 136 ? 16.011 -2.716 5.446 1.00 96.81 136 ARG A O 1
ATOM 1112 N N . THR A 1 137 ? 14.765 -0.866 5.154 1.00 97.69 137 THR A N 1
ATOM 1113 C CA . THR A 1 137 ? 14.497 -0.633 6.580 1.00 97.69 137 THR A CA 1
ATOM 1114 C C . THR A 1 137 ? 13.662 -1.755 7.197 1.00 97.69 137 THR A C 1
ATOM 1116 O O . THR A 1 137 ? 13.988 -2.207 8.292 1.00 97.69 137 THR A O 1
ATOM 1119 N N . VAL A 1 138 ? 12.612 -2.232 6.517 1.00 97.38 138 VAL A N 1
ATOM 1120 C CA . VAL A 1 138 ? 11.654 -3.188 7.109 1.00 97.38 138 VAL A CA 1
ATOM 1121 C C . VAL A 1 138 ? 11.943 -4.663 6.806 1.00 97.38 138 VAL A C 1
ATOM 1123 O O . VAL A 1 138 ? 11.505 -5.540 7.551 1.00 97.38 138 VAL A O 1
ATOM 1126 N N . LEU A 1 139 ? 12.706 -4.964 5.749 1.00 96.06 139 LEU A N 1
ATOM 1127 C CA . LEU A 1 139 ? 12.980 -6.336 5.305 1.00 96.06 139 LEU A CA 1
ATOM 1128 C C . LEU A 1 139 ? 13.566 -7.249 6.402 1.00 96.06 139 LEU A C 1
ATOM 1130 O O . LEU A 1 139 ? 13.094 -8.382 6.516 1.00 96.06 139 LEU A O 1
ATOM 1134 N N . PRO A 1 140 ? 14.516 -6.807 7.255 1.00 97.62 140 PRO A N 1
ATOM 1135 C CA . PRO A 1 140 ? 15.025 -7.647 8.340 1.00 97.62 140 PRO A CA 1
ATOM 1136 C C . PRO A 1 140 ? 13.927 -8.103 9.311 1.00 97.62 140 PRO A C 1
ATOM 1138 O O . PRO A 1 140 ? 13.920 -9.255 9.745 1.00 97.62 140 PRO A O 1
ATOM 1141 N N . PHE A 1 141 ? 12.960 -7.229 9.606 1.00 97.62 141 PHE A N 1
ATOM 1142 C CA . PHE A 1 141 ? 11.841 -7.541 10.493 1.00 97.62 141 PHE A CA 1
ATOM 1143 C C . PHE A 1 141 ? 10.875 -8.534 9.850 1.00 97.62 141 PHE A C 1
ATOM 1145 O O . PHE A 1 141 ? 10.413 -9.455 10.520 1.00 97.62 141 PHE A O 1
ATOM 1152 N N . TYR A 1 142 ? 10.600 -8.403 8.550 1.00 94.81 142 TYR A N 1
ATOM 1153 C CA . TYR A 1 142 ? 9.769 -9.372 7.833 1.00 94.81 142 TYR A CA 1
ATOM 1154 C C . TYR A 1 142 ? 10.434 -10.744 7.730 1.00 94.81 142 TYR A C 1
ATOM 1156 O O . TYR A 1 142 ? 9.775 -11.743 8.008 1.00 94.81 142 TYR A O 1
ATOM 1164 N N . ASN A 1 143 ? 11.738 -10.803 7.460 1.00 95.94 143 ASN A N 1
ATOM 1165 C CA . ASN A 1 143 ? 12.480 -12.064 7.466 1.00 95.94 143 ASN A CA 1
ATOM 1166 C C . ASN A 1 143 ? 12.445 -12.729 8.854 1.00 95.94 143 ASN A C 1
ATOM 1168 O O . ASN A 1 143 ? 12.183 -13.928 8.964 1.00 95.94 143 ASN A O 1
ATOM 1172 N N . LYS A 1 144 ? 12.642 -11.948 9.927 1.00 95.94 144 LYS A N 1
ATOM 1173 C CA . LYS A 1 144 ? 12.532 -12.436 11.313 1.00 95.94 144 LYS A CA 1
ATOM 1174 C C . LYS A 1 144 ? 11.115 -12.931 11.622 1.00 95.94 144 LYS A C 1
ATOM 1176 O O . LYS A 1 144 ? 10.959 -13.995 12.213 1.00 95.94 144 LYS A O 1
ATOM 1181 N N . ARG A 1 145 ? 10.082 -12.215 11.169 1.00 94.62 145 ARG A N 1
ATOM 1182 C CA . ARG A 1 145 ? 8.669 -12.593 11.344 1.00 94.62 145 ARG A CA 1
ATOM 1183 C C . ARG A 1 145 ? 8.355 -13.917 10.666 1.00 94.62 145 ARG A C 1
ATOM 1185 O O . ARG A 1 145 ? 7.680 -14.763 11.246 1.00 94.62 145 ARG A O 1
ATOM 1192 N N . ASP A 1 146 ? 8.809 -14.078 9.432 1.00 93.62 146 ASP A N 1
ATOM 1193 C CA . ASP A 1 146 ? 8.523 -15.267 8.641 1.00 93.62 146 ASP A CA 1
ATOM 1194 C C . ASP A 1 146 ? 9.254 -16.489 9.226 1.00 93.62 146 ASP A C 1
ATOM 1196 O O . ASP A 1 146 ? 8.661 -17.563 9.310 1.00 93.62 146 ASP A O 1
ATOM 1200 N N . SER A 1 147 ? 10.472 -16.302 9.752 1.00 94.44 147 SER A N 1
ATOM 1201 C CA . SER A 1 147 ? 11.193 -17.323 10.529 1.00 94.44 147 SER A CA 1
ATOM 1202 C C . SER A 1 147 ? 10.461 -17.714 11.822 1.00 94.44 147 SER A C 1
ATOM 1204 O O . SER A 1 147 ? 10.269 -18.902 12.080 1.00 94.44 147 SER A O 1
ATOM 1206 N N . LEU A 1 148 ? 9.975 -16.745 12.612 1.00 94.00 148 LEU A N 1
ATOM 1207 C CA . LEU A 1 148 ? 9.198 -17.037 13.827 1.00 94.00 148 LEU A CA 1
ATOM 1208 C C . LEU A 1 148 ? 7.931 -17.839 13.511 1.00 94.00 148 LEU A C 1
ATOM 1210 O O . LEU A 1 148 ? 7.628 -18.804 14.203 1.00 94.00 148 LEU A O 1
ATOM 1214 N N . LYS A 1 149 ? 7.214 -17.492 12.438 1.00 91.62 149 LYS A N 1
ATOM 1215 C CA . LYS A 1 149 ? 6.018 -18.236 12.018 1.00 91.62 149 LYS A CA 1
ATOM 1216 C C . LYS A 1 149 ? 6.327 -19.677 11.617 1.00 91.62 149 LYS A C 1
ATOM 1218 O O . LYS A 1 149 ? 5.548 -20.565 11.948 1.00 91.62 149 LYS A O 1
ATOM 1223 N N . GLN A 1 150 ? 7.432 -19.905 10.908 1.00 92.31 150 GLN A N 1
ATOM 1224 C CA . GLN A 1 150 ? 7.844 -21.248 10.488 1.00 92.31 150 GLN A CA 1
ATOM 1225 C C . GLN A 1 150 ? 8.265 -22.122 11.674 1.00 92.31 150 GLN A C 1
ATOM 1227 O O . GLN A 1 150 ? 8.008 -23.320 11.666 1.00 92.31 150 GLN A O 1
ATOM 1232 N N . ASN A 1 151 ? 8.856 -21.516 12.705 1.00 92.38 151 ASN A N 1
ATOM 1233 C CA . ASN A 1 151 ? 9.388 -22.222 13.869 1.00 92.38 151 ASN A CA 1
ATOM 1234 C C . ASN A 1 151 ? 8.433 -22.240 15.077 1.00 92.38 151 ASN A C 1
ATOM 1236 O O . ASN A 1 151 ? 8.876 -22.532 16.183 1.00 92.38 151 ASN A O 1
ATOM 1240 N N . HIS A 1 152 ? 7.147 -21.918 14.888 1.00 87.50 152 HIS A N 1
ATOM 1241 C CA . HIS A 1 152 ? 6.154 -21.823 15.970 1.00 87.50 152 HIS A CA 1
ATOM 1242 C C . HIS A 1 152 ? 6.603 -20.926 17.140 1.00 87.50 152 HIS A C 1
ATOM 1244 O O . HIS A 1 152 ? 6.437 -21.281 18.305 1.00 87.50 152 HIS A O 1
ATOM 1250 N N . GLY A 1 153 ? 7.189 -19.768 16.819 1.00 81.31 153 GLY A N 1
ATOM 1251 C CA . GLY A 1 153 ? 7.644 -18.790 17.803 1.00 81.31 153 GLY A CA 1
ATOM 1252 C C . GLY A 1 153 ? 6.533 -18.372 18.766 1.00 81.31 153 GLY A C 1
ATOM 1253 O O . GLY A 1 153 ? 5.361 -18.302 18.387 1.00 81.31 153 GLY A O 1
ATOM 1254 N N . ASP A 1 154 ? 6.916 -18.100 20.010 1.00 92.19 154 ASP A N 1
ATOM 1255 C CA . ASP A 1 154 ? 5.986 -17.728 21.068 1.00 92.19 154 ASP A CA 1
ATOM 1256 C C . ASP A 1 154 ? 5.366 -16.335 20.843 1.00 92.19 154 ASP A C 1
ATOM 1258 O O . ASP A 1 154 ? 5.853 -15.502 20.065 1.00 92.19 154 ASP A O 1
ATOM 1262 N N . GLU A 1 155 ? 4.246 -16.096 21.525 1.00 91.69 155 GLU A N 1
ATOM 1263 C CA . GLU A 1 155 ? 3.465 -14.866 21.395 1.00 91.69 155 GLU A CA 1
ATOM 1264 C C . GLU A 1 155 ? 4.255 -13.618 21.822 1.00 91.69 155 GLU A C 1
ATOM 1266 O O 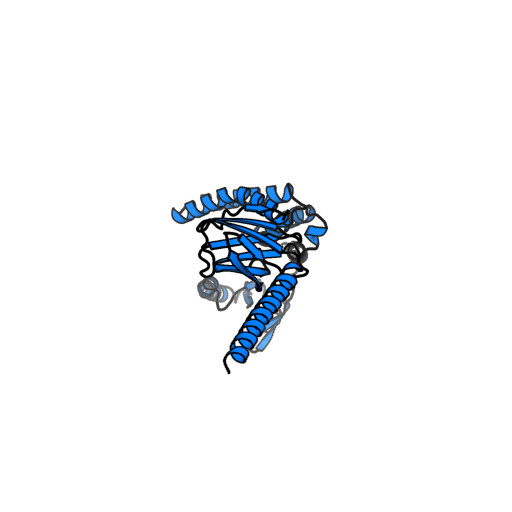. GLU A 1 155 ? 4.140 -12.574 21.172 1.00 91.69 155 GLU A O 1
ATOM 1271 N N . ASP A 1 156 ? 5.109 -13.724 22.845 1.00 95.00 156 ASP A N 1
ATOM 1272 C CA . ASP A 1 156 ? 5.907 -12.605 23.351 1.00 95.00 156 ASP A CA 1
ATOM 1273 C C . ASP A 1 156 ? 6.985 -12.191 22.342 1.00 95.00 156 ASP A C 1
ATOM 1275 O O . ASP A 1 156 ? 7.113 -11.004 22.025 1.00 95.00 156 ASP A O 1
ATOM 1279 N N . SER A 1 157 ? 7.687 -13.157 21.745 1.00 94.19 157 SER A N 1
ATOM 1280 C CA . SER A 1 157 ? 8.647 -12.932 20.658 1.00 94.19 157 SER A CA 1
ATOM 1281 C C . SER A 1 157 ? 7.999 -12.238 19.456 1.00 94.19 157 SER A C 1
ATOM 1283 O O . SER A 1 157 ? 8.558 -11.294 18.882 1.00 94.19 157 SER A O 1
ATOM 1285 N N . MET A 1 158 ? 6.792 -12.669 19.075 1.00 94.44 158 MET A N 1
ATOM 1286 C CA . MET A 1 158 ? 6.022 -12.042 17.999 1.00 94.44 158 MET A CA 1
ATOM 1287 C C . MET A 1 158 ? 5.595 -10.616 18.354 1.00 94.44 158 MET A C 1
ATOM 1289 O O . MET A 1 158 ? 5.731 -9.707 17.531 1.00 94.44 158 MET A O 1
ATOM 1293 N N . LYS A 1 159 ? 5.115 -10.395 19.578 1.00 95.00 159 LYS A N 1
ATOM 1294 C CA . LYS A 1 159 ? 4.714 -9.075 20.072 1.00 95.00 159 LYS A CA 1
ATOM 1295 C C . LYS A 1 159 ? 5.893 -8.104 20.109 1.00 95.00 159 LYS A C 1
ATOM 1297 O O . LYS A 1 159 ? 5.756 -6.972 19.641 1.00 95.00 159 LYS A O 1
ATOM 1302 N N . GLN A 1 160 ? 7.049 -8.545 20.604 1.00 96.25 160 GLN A N 1
ATOM 1303 C CA . GLN A 1 160 ? 8.271 -7.745 20.622 1.00 96.25 160 GLN A CA 1
ATOM 1304 C C . GLN A 1 160 ? 8.689 -7.354 19.202 1.00 96.25 160 GLN A C 1
ATOM 1306 O O . GLN A 1 160 ? 8.933 -6.179 18.933 1.00 96.25 160 GLN A O 1
ATOM 1311 N N . LEU A 1 161 ? 8.704 -8.309 18.269 1.00 96.88 161 LEU A N 1
ATOM 1312 C CA . LEU A 1 161 ? 9.050 -8.037 16.877 1.00 96.88 161 LEU A CA 1
ATOM 1313 C C . LEU A 1 161 ? 8.124 -6.996 16.231 1.00 96.88 161 LEU A C 1
ATOM 1315 O O . LEU A 1 161 ? 8.588 -6.120 15.503 1.00 96.88 161 LEU A O 1
ATOM 1319 N N . LEU A 1 162 ? 6.816 -7.084 16.481 1.00 95.31 162 LEU A N 1
ATOM 1320 C CA . LEU A 1 162 ? 5.850 -6.122 15.947 1.00 95.31 162 LEU A CA 1
ATOM 1321 C C . LEU A 1 162 ? 6.041 -4.722 16.548 1.00 95.31 162 LEU A C 1
ATOM 1323 O O . LEU A 1 162 ? 5.859 -3.730 15.842 1.00 95.31 162 LEU A O 1
ATOM 1327 N N . ALA A 1 163 ? 6.445 -4.629 17.818 1.00 96.75 163 ALA A N 1
ATOM 1328 C CA . ALA A 1 163 ? 6.803 -3.357 18.439 1.00 96.75 163 ALA A CA 1
ATOM 1329 C C . ALA A 1 163 ? 8.076 -2.756 17.816 1.00 96.75 163 ALA A C 1
ATOM 1331 O O . ALA A 1 163 ? 8.093 -1.568 17.497 1.00 96.75 163 ALA A O 1
ATOM 1332 N N . GLU A 1 164 ? 9.111 -3.570 17.582 1.00 97.88 164 GLU A N 1
ATOM 1333 C CA . GLU A 1 164 ? 10.349 -3.145 16.912 1.00 97.88 164 GLU A CA 1
ATOM 1334 C C . GLU A 1 164 ? 10.079 -2.662 15.475 1.00 97.88 164 GLU A C 1
ATOM 1336 O O . GLU A 1 164 ? 10.542 -1.588 15.085 1.00 97.88 164 GLU A O 1
ATOM 1341 N N . LEU A 1 165 ? 9.272 -3.407 14.710 1.00 97.75 165 LEU A N 1
ATOM 1342 C CA . LEU A 1 165 ? 8.853 -3.022 13.360 1.00 97.75 165 LEU A CA 1
ATOM 1343 C C . LEU A 1 165 ? 8.095 -1.690 13.367 1.00 97.75 165 LEU A C 1
ATOM 1345 O O . LEU A 1 165 ? 8.443 -0.792 12.601 1.00 97.75 165 LEU A O 1
ATOM 1349 N N . LYS A 1 166 ? 7.118 -1.528 14.271 1.00 97.69 166 LYS A N 1
ATOM 1350 C CA . LYS A 1 166 ? 6.376 -0.269 14.426 1.00 97.69 166 LYS A CA 1
ATOM 1351 C C . LYS A 1 166 ? 7.327 0.906 14.661 1.00 97.69 166 LYS A C 1
ATOM 1353 O O . LYS A 1 166 ? 7.161 1.954 14.046 1.00 97.69 166 LYS A O 1
ATOM 1358 N N . LEU A 1 167 ? 8.329 0.755 15.529 1.00 98.12 167 LEU A N 1
ATOM 1359 C CA . LEU A 1 167 ? 9.303 1.820 15.798 1.00 98.12 167 LEU A CA 1
ATOM 1360 C C . LEU A 1 167 ? 10.164 2.150 14.571 1.00 98.12 167 LEU A C 1
ATOM 1362 O O . LEU A 1 167 ? 10.429 3.325 14.316 1.00 98.12 167 LEU A O 1
ATOM 1366 N N . ALA A 1 168 ? 10.571 1.146 13.790 1.00 98.44 168 ALA A N 1
ATOM 1367 C CA . ALA A 1 168 ? 11.321 1.359 12.554 1.00 98.44 168 ALA A CA 1
ATOM 1368 C C . ALA A 1 168 ? 10.493 2.116 11.498 1.00 98.44 168 ALA A C 1
ATOM 1370 O O . ALA A 1 168 ? 10.994 3.058 10.880 1.00 98.44 168 ALA A O 1
ATOM 1371 N N . GLU A 1 169 ? 9.217 1.757 11.336 1.00 98.31 169 GLU A N 1
ATOM 1372 C CA . GLU A 1 169 ? 8.279 2.431 10.429 1.00 98.31 169 GLU A CA 1
ATOM 1373 C C . GLU A 1 169 ? 8.006 3.878 10.867 1.00 98.31 169 GLU A C 1
ATOM 1375 O O . GLU A 1 169 ? 8.074 4.796 10.049 1.00 98.31 169 GLU A O 1
ATOM 1380 N N . ILE A 1 170 ? 7.782 4.108 12.165 1.00 98.31 170 ILE A N 1
ATOM 1381 C CA . ILE A 1 170 ? 7.637 5.455 12.736 1.00 98.31 170 ILE A CA 1
ATOM 1382 C C . ILE A 1 170 ? 8.895 6.290 12.477 1.00 98.31 170 ILE A C 1
ATOM 1384 O O . ILE A 1 170 ? 8.795 7.403 11.962 1.00 98.31 170 ILE A O 1
ATOM 1388 N N . SER A 1 171 ? 10.083 5.747 12.761 1.00 98.25 171 SER A N 1
ATOM 1389 C CA . SER A 1 171 ? 11.348 6.455 12.538 1.00 98.25 171 SER A CA 1
ATOM 1390 C C . SER A 1 171 ? 11.554 6.816 11.065 1.00 98.25 171 SER A C 1
ATOM 1392 O O . SER A 1 171 ? 12.070 7.892 10.757 1.00 98.25 171 SER A O 1
ATOM 1394 N N . PHE A 1 172 ? 11.135 5.944 10.142 1.00 98.62 172 PHE A N 1
ATOM 1395 C CA . PHE A 1 172 ? 11.169 6.239 8.713 1.00 98.62 172 PHE A CA 1
ATOM 1396 C C . PHE A 1 172 ? 10.282 7.441 8.361 1.00 98.62 172 PHE A C 1
ATOM 1398 O O . PHE A 1 172 ? 10.758 8.347 7.672 1.00 98.62 172 PHE A O 1
ATOM 1405 N N . ILE A 1 173 ? 9.040 7.481 8.861 1.00 98.38 173 ILE A N 1
ATOM 1406 C CA . ILE A 1 173 ? 8.102 8.593 8.630 1.00 98.38 173 ILE A CA 1
ATOM 1407 C C . ILE A 1 173 ? 8.685 9.904 9.163 1.00 98.38 173 ILE A C 1
ATOM 1409 O O . ILE A 1 173 ? 8.685 10.912 8.460 1.00 98.38 173 ILE A O 1
ATOM 1413 N N . GLU A 1 174 ? 9.223 9.891 10.383 1.00 97.38 174 GLU A N 1
ATOM 1414 C CA . GLU A 1 174 ? 9.778 11.084 11.030 1.00 97.38 174 GLU A CA 1
ATOM 1415 C C . GLU A 1 174 ? 10.998 11.654 10.305 1.00 97.38 174 GLU A C 1
ATOM 1417 O O . GLU A 1 174 ? 11.168 12.870 10.256 1.00 97.38 174 GLU A O 1
ATOM 1422 N N . LYS A 1 175 ? 11.836 10.789 9.724 1.00 97.94 175 LYS A N 1
ATOM 1423 C CA . LYS A 1 175 ? 13.008 11.203 8.939 1.00 97.94 175 LYS A CA 1
ATOM 1424 C C . LYS A 1 175 ? 12.649 11.648 7.523 1.00 97.94 175 LYS A C 1
ATOM 1426 O O . LYS A 1 175 ? 13.430 12.362 6.905 1.00 97.94 175 LYS A O 1
ATOM 1431 N N . ASN A 1 176 ? 11.492 11.231 7.006 1.00 98.00 176 ASN A N 1
ATOM 1432 C CA . ASN A 1 176 ? 11.090 11.462 5.618 1.00 98.00 176 ASN A CA 1
ATOM 1433 C C . ASN A 1 176 ? 9.648 12.000 5.501 1.00 98.00 176 ASN A C 1
ATOM 1435 O O . ASN A 1 176 ? 8.857 11.443 4.736 1.00 98.00 176 ASN A O 1
ATOM 1439 N N . PRO A 1 177 ? 9.262 13.077 6.207 1.00 96.75 177 PRO A N 1
ATOM 1440 C CA . PRO A 1 177 ? 7.867 13.536 6.265 1.00 96.75 177 PRO A CA 1
ATOM 1441 C C . PRO A 1 177 ? 7.297 14.014 4.918 1.00 96.75 177 PRO A C 1
ATOM 1443 O O . PRO A 1 177 ? 6.079 14.037 4.728 1.00 96.75 177 PRO A O 1
ATOM 1446 N N . SER A 1 178 ? 8.168 14.382 3.976 1.00 96.06 178 SER A N 1
ATOM 1447 C CA . SER A 1 178 ? 7.795 14.788 2.614 1.00 96.06 178 SER A CA 1
ATOM 1448 C C . SER A 1 178 ? 7.738 13.622 1.622 1.00 96.06 178 SER A C 1
ATOM 1450 O O . SER A 1 178 ? 7.355 13.822 0.478 1.00 96.06 178 SER A O 1
ATOM 1452 N N . SER A 1 179 ? 8.118 12.404 2.023 1.00 96.25 179 SER A N 1
ATOM 1453 C CA . SER A 1 179 ? 8.050 11.230 1.148 1.00 96.25 179 SER A CA 1
ATOM 1454 C C . SER A 1 179 ? 6.615 10.731 1.030 1.00 96.25 179 SER A C 1
ATOM 1456 O O . SER A 1 179 ? 5.951 10.527 2.048 1.00 96.25 179 SER A O 1
ATOM 1458 N N . PHE A 1 180 ? 6.150 10.460 -0.190 1.00 95.81 180 PHE A N 1
ATOM 1459 C CA . PHE A 1 180 ? 4.852 9.820 -0.414 1.00 95.81 180 PHE A CA 1
ATOM 1460 C C . PHE A 1 180 ? 4.736 8.472 0.319 1.00 95.81 180 PHE A C 1
ATOM 1462 O O . PHE A 1 180 ? 3.689 8.140 0.877 1.00 95.81 180 PHE A O 1
ATOM 1469 N N . ILE A 1 181 ? 5.845 7.727 0.401 1.00 96.94 181 ILE A N 1
ATOM 1470 C CA . ILE A 1 181 ? 5.906 6.440 1.103 1.00 96.94 181 ILE A CA 1
ATOM 1471 C C . ILE 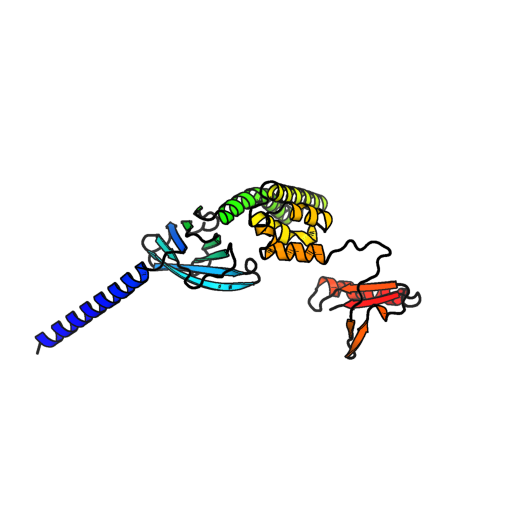A 1 181 ? 5.608 6.601 2.597 1.00 96.94 181 ILE A C 1
ATOM 1473 O O . ILE A 1 181 ? 4.962 5.737 3.177 1.00 96.94 181 ILE A O 1
ATOM 1477 N N . SER A 1 182 ? 5.993 7.715 3.223 1.00 97.69 182 SER A N 1
ATOM 1478 C CA . SER A 1 182 ? 5.680 7.970 4.635 1.00 97.69 182 SER A CA 1
ATOM 1479 C C . SER A 1 182 ? 4.175 8.088 4.875 1.00 97.69 182 SER A C 1
ATOM 1481 O O . SER A 1 182 ? 3.646 7.503 5.820 1.00 97.69 182 SER A O 1
ATOM 1483 N N . THR A 1 183 ? 3.467 8.788 3.988 1.00 96.50 183 THR A N 1
ATOM 1484 C CA . THR A 1 183 ? 2.001 8.898 4.029 1.00 96.50 183 THR A CA 1
ATOM 1485 C C . THR A 1 183 ? 1.335 7.551 3.795 1.00 96.50 183 THR A C 1
ATOM 1487 O O . THR A 1 183 ? 0.401 7.191 4.509 1.00 96.50 183 THR A O 1
ATOM 1490 N N . TYR A 1 184 ? 1.842 6.783 2.829 1.00 95.00 184 TYR A N 1
ATOM 1491 C CA . TYR A 1 184 ? 1.368 5.431 2.558 1.00 95.00 184 TYR A CA 1
ATOM 1492 C C . TYR A 1 184 ? 1.503 4.526 3.795 1.00 95.00 184 TYR A C 1
ATOM 1494 O O . TYR A 1 184 ? 0.522 3.916 4.228 1.00 95.00 184 TYR A O 1
ATOM 1502 N N . VAL A 1 185 ? 2.689 4.482 4.407 1.00 97.00 185 VAL A N 1
ATOM 1503 C CA . VAL A 1 185 ? 2.957 3.672 5.605 1.00 97.00 185 VAL A CA 1
ATOM 1504 C C . VAL A 1 185 ? 2.052 4.094 6.761 1.00 97.00 185 VAL A C 1
ATOM 1506 O O . VAL A 1 185 ? 1.500 3.234 7.451 1.00 97.00 185 VAL A O 1
ATOM 1509 N N . LEU A 1 186 ? 1.844 5.401 6.950 1.00 97.94 186 LEU A N 1
ATOM 1510 C CA . LEU A 1 186 ? 0.938 5.906 7.978 1.00 97.94 186 LEU A CA 1
ATOM 1511 C C . LEU A 1 186 ? -0.516 5.497 7.711 1.00 97.94 186 LEU A C 1
ATOM 1513 O O . LEU A 1 186 ? -1.197 5.046 8.629 1.00 97.94 186 LEU A O 1
ATOM 1517 N N . SER A 1 187 ? -0.989 5.609 6.467 1.00 95.94 187 SER A N 1
ATOM 1518 C CA . SER A 1 187 ? -2.349 5.207 6.082 1.00 95.94 187 SER A CA 1
ATOM 1519 C C . SER A 1 187 ? -2.596 3.717 6.312 1.00 95.94 187 SER A C 1
ATOM 1521 O O . SER A 1 187 ? -3.609 3.340 6.904 1.00 95.94 187 SER A O 1
ATOM 1523 N N . GLY A 1 188 ? -1.629 2.865 5.960 1.00 94.19 188 GLY A N 1
ATOM 1524 C CA . GLY A 1 188 ? -1.712 1.423 6.195 1.00 94.19 188 GLY A CA 1
ATOM 1525 C C . GLY A 1 188 ? -1.789 1.030 7.675 1.00 94.19 188 GLY A C 1
ATOM 1526 O O . GLY A 1 188 ? -2.343 -0.022 7.998 1.00 94.19 188 GLY A O 1
ATOM 1527 N N . ASN A 1 189 ? -1.279 1.876 8.575 1.00 96.31 189 ASN A N 1
ATOM 1528 C CA . ASN A 1 189 ? -1.130 1.557 9.994 1.00 96.31 189 ASN A CA 1
ATOM 1529 C C . ASN A 1 189 ? -1.971 2.415 10.951 1.00 96.31 189 ASN A C 1
ATOM 1531 O O . ASN A 1 189 ? -2.006 2.118 12.147 1.00 96.31 189 ASN A O 1
ATOM 1535 N N . CYS A 1 190 ? -2.671 3.442 10.462 1.00 95.12 190 CYS A N 1
ATOM 1536 C CA . CYS A 1 190 ? -3.347 4.443 11.294 1.00 95.12 190 CYS A CA 1
ATOM 1537 C C . CYS A 1 190 ? -4.282 3.826 12.351 1.00 95.12 190 CYS A C 1
ATOM 1539 O O . CYS A 1 190 ? -4.264 4.207 13.520 1.00 95.12 190 CYS A O 1
ATOM 1541 N N . LYS A 1 191 ? -5.034 2.788 11.966 1.00 91.88 191 LYS A N 1
ATOM 1542 C CA . LYS A 1 191 ? -5.952 2.066 12.858 1.00 91.88 191 LYS A CA 1
ATOM 1543 C C . LYS A 1 191 ? -5.212 1.289 13.946 1.00 91.88 191 LYS A C 1
ATOM 1545 O O . LYS A 1 191 ? -5.566 1.389 15.115 1.00 91.88 191 LYS A O 1
ATOM 1550 N N . THR A 1 192 ? -4.182 0.537 13.565 1.00 92.69 192 THR A N 1
ATOM 1551 C CA . THR A 1 192 ? -3.413 -0.326 14.475 1.00 92.69 192 THR A CA 1
ATOM 1552 C C . THR A 1 192 ? -2.551 0.483 15.441 1.00 92.69 192 THR A C 1
ATOM 1554 O O . THR A 1 192 ? -2.337 0.079 16.581 1.00 92.69 192 THR A O 1
ATOM 1557 N N . TRP A 1 193 ? -2.032 1.631 15.006 1.00 94.31 193 TRP A N 1
ATOM 1558 C CA . TRP A 1 193 ? -1.197 2.484 15.851 1.00 94.31 193 TRP A CA 1
ATOM 1559 C C . TRP A 1 193 ? -1.997 3.388 16.787 1.00 94.31 193 TRP A C 1
ATOM 1561 O O . TRP A 1 193 ? -1.431 3.857 17.777 1.00 94.31 193 TRP A O 1
ATOM 1571 N N . GLY A 1 194 ? -3.286 3.586 16.507 1.00 92.69 194 GLY A N 1
ATOM 1572 C CA . GLY A 1 194 ? -4.200 4.366 17.330 1.00 92.69 194 GLY A CA 1
ATOM 1573 C C . GLY A 1 194 ? -4.149 5.868 17.047 1.00 92.69 194 GLY A C 1
ATOM 1574 O O . GLY A 1 194 ? -3.237 6.384 16.392 1.00 92.69 194 GLY A O 1
ATOM 1575 N N . LEU A 1 195 ? -5.147 6.583 17.576 1.00 93.50 195 LEU A N 1
ATOM 1576 C CA . LEU A 1 195 ? -5.378 8.001 17.298 1.00 93.50 195 LEU A CA 1
ATOM 1577 C C . LEU A 1 195 ? -4.184 8.884 17.665 1.00 93.50 195 LEU A C 1
ATOM 1579 O O . LEU A 1 195 ? -3.756 9.689 16.841 1.00 93.50 195 LEU A O 1
ATOM 1583 N N . LYS A 1 196 ? -3.646 8.734 18.883 1.00 94.19 196 LYS A N 1
ATOM 1584 C CA . LYS A 1 196 ? -2.574 9.595 19.405 1.00 94.19 196 LYS A CA 1
ATOM 1585 C C . LYS A 1 196 ? -1.344 9.578 18.494 1.00 94.19 196 LYS A C 1
ATOM 1587 O O . LYS A 1 196 ? -0.984 10.610 17.935 1.00 94.19 196 LYS A O 1
ATOM 1592 N N . THR A 1 197 ? -0.759 8.396 18.286 1.00 96.06 197 THR A N 1
ATOM 1593 C CA . THR A 1 197 ? 0.423 8.218 17.428 1.00 96.06 197 THR A CA 1
ATOM 1594 C C . THR A 1 197 ? 0.146 8.664 15.995 1.00 96.06 197 THR A C 1
ATOM 1596 O O . THR A 1 197 ? 0.960 9.358 15.391 1.00 96.06 197 THR A O 1
ATOM 1599 N N . THR A 1 198 ? -1.021 8.312 15.451 1.00 97.25 198 THR A N 1
ATOM 1600 C CA . THR A 1 198 ? -1.380 8.695 14.083 1.00 97.25 198 THR A CA 1
ATOM 1601 C C . THR A 1 198 ? -1.470 10.207 13.922 1.00 97.25 198 THR A C 1
ATOM 1603 O O . THR A 1 198 ? -0.939 10.746 12.955 1.00 97.25 198 THR A O 1
ATOM 1606 N N . LYS A 1 199 ? -2.103 10.910 14.867 1.00 97.19 199 LYS A N 1
ATOM 1607 C CA . LYS A 1 199 ? -2.253 12.368 14.834 1.00 97.19 199 LYS A CA 1
ATOM 1608 C C . LYS A 1 199 ? -0.901 13.075 14.924 1.00 97.19 199 LYS A C 1
ATOM 1610 O O . LYS A 1 199 ? -0.661 14.001 14.154 1.00 97.19 199 LYS A O 1
ATOM 1615 N N . GLU A 1 200 ? -0.020 12.618 15.814 1.00 97.62 200 GLU A N 1
ATOM 1616 C CA . GLU A 1 200 ? 1.343 13.148 15.963 1.00 97.62 200 GLU A CA 1
ATOM 1617 C C . GLU A 1 200 ? 2.154 12.998 14.664 1.00 97.62 200 GLU A C 1
ATOM 1619 O O . GLU A 1 200 ? 2.792 13.952 14.219 1.00 97.62 200 GLU A O 1
ATOM 1624 N N . LEU A 1 201 ? 2.094 11.834 14.008 1.00 98.31 201 LEU A N 1
ATOM 1625 C CA . LEU A 1 201 ? 2.802 11.597 12.743 1.00 98.31 201 LEU A CA 1
ATOM 1626 C C . LEU A 1 201 ? 2.175 12.353 11.573 1.00 98.31 201 LEU A C 1
ATOM 1628 O O . LEU A 1 201 ? 2.892 12.946 10.770 1.00 98.31 201 LEU A O 1
ATOM 1632 N N . TYR A 1 202 ? 0.845 12.391 11.503 1.00 98.12 202 TYR A N 1
ATOM 1633 C CA . TYR A 1 202 ? 0.120 13.116 10.464 1.00 98.12 202 TYR A CA 1
ATOM 1634 C C . TYR A 1 202 ? 0.459 14.608 10.481 1.00 98.12 202 TYR A C 1
ATOM 1636 O O . TYR A 1 202 ? 0.644 15.210 9.429 1.00 98.12 202 TYR A O 1
ATOM 1644 N N . GLN A 1 203 ? 0.605 15.215 11.663 1.00 97.81 203 GLN A N 1
ATOM 1645 C CA . GLN A 1 203 ? 1.003 16.619 11.788 1.00 97.81 203 GLN A CA 1
ATOM 1646 C C . GLN A 1 203 ? 2.369 16.904 11.158 1.00 97.81 203 GLN A C 1
ATOM 1648 O O . GLN A 1 203 ? 2.523 17.966 10.549 1.00 97.81 203 GLN A O 1
ATOM 1653 N N . LYS A 1 204 ? 3.309 15.954 11.240 1.00 97.62 204 LYS A N 1
ATOM 1654 C CA . LYS A 1 204 ? 4.659 16.076 10.674 1.00 97.62 204 LYS A CA 1
ATOM 1655 C C . LYS A 1 204 ? 4.686 15.988 9.147 1.00 97.62 204 LYS A C 1
ATOM 1657 O O . LYS A 1 204 ? 5.640 16.480 8.558 1.00 97.62 204 LYS A O 1
ATOM 1662 N N . LEU A 1 205 ? 3.673 15.395 8.506 1.00 97.69 205 LEU A N 1
ATOM 1663 C CA . LEU A 1 205 ? 3.628 15.267 7.045 1.00 97.69 205 LEU A CA 1
ATOM 1664 C C . LEU A 1 205 ? 3.606 16.634 6.343 1.00 97.69 205 LEU A C 1
ATOM 1666 O O . LEU A 1 205 ? 3.001 17.598 6.837 1.00 97.69 205 LEU A O 1
ATOM 1670 N N . SER A 1 206 ? 4.224 16.695 5.159 1.00 95.94 206 SER A N 1
ATOM 1671 C CA . SER A 1 206 ? 4.148 17.867 4.278 1.00 95.94 206 SER A CA 1
ATOM 1672 C C . SER A 1 206 ? 2.694 18.166 3.857 1.00 95.94 206 SER A C 1
ATOM 1674 O O . SER A 1 206 ? 1.854 17.262 3.881 1.00 95.94 206 SER A O 1
ATOM 1676 N N . PRO A 1 207 ? 2.361 19.413 3.466 1.00 95.50 207 PRO A N 1
ATOM 1677 C CA . PRO A 1 207 ? 1.020 19.755 2.980 1.00 95.50 207 PRO A CA 1
ATOM 1678 C C . PRO A 1 207 ? 0.560 18.873 1.811 1.00 95.50 207 PRO A C 1
ATOM 1680 O O . PRO A 1 207 ? -0.509 18.280 1.884 1.00 95.50 207 PRO A O 1
ATOM 1683 N N . GLU A 1 208 ? 1.419 18.677 0.808 1.00 92.81 208 GLU A N 1
ATOM 1684 C CA . GLU A 1 208 ? 1.154 17.797 -0.342 1.00 92.81 208 GLU A CA 1
ATOM 1685 C C . GLU A 1 208 ? 0.805 16.363 0.095 1.00 92.81 208 GLU A C 1
ATOM 1687 O O . GLU A 1 208 ? -0.136 15.745 -0.404 1.00 92.81 208 GLU A O 1
ATOM 1692 N N . ASN A 1 209 ? 1.510 15.847 1.105 1.00 93.69 209 ASN A N 1
ATOM 1693 C CA . ASN A 1 209 ? 1.254 14.519 1.647 1.00 93.69 209 ASN A CA 1
ATOM 1694 C C . ASN A 1 209 ? -0.059 14.404 2.428 1.00 93.69 209 ASN A C 1
ATOM 1696 O O . ASN A 1 209 ? -0.604 13.311 2.542 1.00 93.69 209 ASN A O 1
ATOM 1700 N N . LYS A 1 210 ? -0.575 15.506 2.971 1.00 95.56 210 LYS A N 1
ATOM 1701 C CA . LYS A 1 210 ? -1.878 15.538 3.650 1.00 95.56 210 LYS A CA 1
ATOM 1702 C C . LYS A 1 210 ? -3.043 15.572 2.660 1.00 95.56 210 LYS A C 1
ATOM 1704 O O . LYS A 1 210 ? -4.137 15.137 3.006 1.00 95.56 210 LYS A O 1
ATOM 1709 N N . GLU A 1 211 ? -2.806 16.080 1.454 1.00 93.31 211 GLU A N 1
ATOM 1710 C CA . GLU A 1 211 ? -3.832 16.301 0.429 1.00 93.31 211 GLU A CA 1
ATOM 1711 C C . GLU A 1 211 ? -3.985 15.131 -0.550 1.00 93.31 211 GLU A C 1
ATOM 1713 O O . GLU A 1 211 ? -5.030 15.000 -1.186 1.00 93.31 211 GLU A O 1
ATOM 1718 N N . ASN A 1 212 ? -2.988 14.248 -0.659 1.00 90.12 212 ASN A N 1
ATOM 1719 C CA . ASN A 1 212 ? -3.117 13.041 -1.476 1.00 90.12 212 ASN A CA 1
ATOM 1720 C C . ASN A 1 212 ? -4.115 12.024 -0.877 1.00 90.12 212 ASN A C 1
ATOM 1722 O O . ASN A 1 212 ? -4.557 12.151 0.267 1.00 90.12 212 ASN A O 1
ATOM 1726 N N . SER A 1 213 ? -4.463 10.988 -1.646 1.00 89.19 213 SER A N 1
ATOM 1727 C CA . SER A 1 213 ? -5.462 9.978 -1.260 1.00 89.19 213 SER A CA 1
ATOM 1728 C C . SER A 1 213 ? -5.165 9.300 0.081 1.00 89.19 213 SER A C 1
ATOM 1730 O O . SER A 1 213 ? -6.043 9.231 0.941 1.00 89.19 213 SER A O 1
ATOM 1732 N N . PHE A 1 214 ? -3.921 8.879 0.315 1.00 93.38 214 PHE A N 1
ATOM 1733 C CA . PHE A 1 214 ? -3.521 8.274 1.585 1.00 93.38 214 PHE A CA 1
ATOM 1734 C C . PHE A 1 214 ? -3.555 9.270 2.749 1.00 93.38 214 PHE A C 1
ATOM 1736 O O . PHE A 1 214 ? -3.958 8.904 3.854 1.00 93.38 214 PHE A O 1
ATOM 1743 N N . GLY A 1 215 ? -3.169 10.525 2.515 1.00 95.44 215 GLY A N 1
ATOM 1744 C CA . GLY A 1 215 ? -3.258 11.602 3.498 1.00 95.44 215 GLY A CA 1
ATOM 1745 C C . GLY A 1 215 ? -4.700 11.871 3.910 1.00 95.44 215 GLY A C 1
ATOM 1746 O O . GLY A 1 215 ? -5.005 11.927 5.103 1.00 95.44 215 GLY A O 1
ATOM 1747 N N . MET A 1 216 ? -5.609 11.931 2.936 1.00 94.75 216 MET A N 1
ATOM 1748 C CA . MET A 1 216 ? -7.043 12.079 3.176 1.00 94.75 216 MET A CA 1
ATOM 1749 C C . MET A 1 216 ? -7.629 10.894 3.951 1.00 94.75 216 MET A C 1
ATOM 1751 O O . MET A 1 216 ? -8.450 11.108 4.844 1.00 94.75 216 MET A O 1
ATOM 1755 N N . ASP A 1 217 ? -7.184 9.663 3.685 1.00 93.75 217 ASP A N 1
ATOM 1756 C CA . ASP A 1 217 ? -7.599 8.486 4.457 1.00 93.75 217 ASP A CA 1
ATOM 1757 C C . ASP A 1 217 ? -7.153 8.571 5.924 1.00 93.75 217 ASP A C 1
ATOM 1759 O O . ASP A 1 217 ? -7.942 8.298 6.837 1.00 93.75 217 ASP A O 1
ATOM 1763 N N . VAL A 1 218 ? -5.915 9.012 6.177 1.00 96.88 218 VAL A N 1
ATOM 1764 C CA . VAL A 1 218 ? -5.421 9.251 7.542 1.00 96.88 218 VAL A CA 1
ATOM 1765 C C . VAL A 1 218 ? -6.207 10.377 8.210 1.00 96.88 218 VAL A C 1
ATOM 1767 O O . VAL A 1 218 ? -6.618 10.239 9.364 1.00 96.88 218 VAL A O 1
ATOM 1770 N N . LYS A 1 219 ? -6.469 11.474 7.492 1.00 96.81 219 LYS A N 1
ATOM 1771 C CA . LYS A 1 219 ? -7.270 12.590 7.999 1.00 96.81 219 LYS A CA 1
ATOM 1772 C C . LYS A 1 219 ? -8.669 12.125 8.387 1.00 96.81 219 LYS A C 1
ATOM 1774 O O . LYS A 1 219 ? -9.125 12.417 9.487 1.00 96.81 219 LYS A O 1
ATOM 1779 N N . LYS A 1 220 ? -9.321 11.350 7.519 1.00 95.12 220 LYS A N 1
ATOM 1780 C CA . LYS A 1 220 ? -10.639 10.766 7.771 1.00 95.12 220 LYS A CA 1
ATOM 1781 C C . LYS A 1 220 ? -10.620 9.883 9.013 1.00 95.12 220 LYS A C 1
ATOM 1783 O O . LYS A 1 220 ? -11.530 9.976 9.832 1.00 95.12 220 LYS A O 1
ATOM 1788 N N . TYR A 1 221 ? -9.586 9.058 9.185 1.00 94.38 221 TYR A N 1
ATOM 1789 C CA . TYR A 1 221 ? -9.410 8.293 10.416 1.00 94.38 221 TYR A CA 1
ATOM 1790 C C . TYR A 1 221 ? -9.327 9.214 11.643 1.00 94.38 221 TYR A C 1
ATOM 1792 O O . TYR A 1 221 ? -10.079 8.998 12.590 1.00 94.38 221 TYR A O 1
ATOM 1800 N N . ILE A 1 222 ? -8.496 10.261 11.619 1.00 95.00 222 ILE A N 1
ATOM 1801 C CA . ILE A 1 222 ? -8.347 11.212 12.736 1.00 95.00 222 ILE A CA 1
ATOM 1802 C C . ILE A 1 222 ? -9.663 11.945 13.042 1.00 95.00 222 ILE A C 1
ATOM 1804 O O . ILE A 1 222 ? -10.030 12.078 14.206 1.00 95.00 222 ILE A O 1
ATOM 1808 N N . ASP A 1 223 ? -10.377 12.413 12.018 1.00 92.94 223 ASP A N 1
ATOM 1809 C CA . ASP A 1 223 ? -11.612 13.185 12.180 1.00 92.94 223 ASP A CA 1
ATOM 1810 C C . ASP A 1 223 ? -12.755 12.332 12.761 1.00 92.94 223 ASP A C 1
ATOM 1812 O O . ASP A 1 223 ? -13.558 12.823 13.560 1.00 92.94 223 ASP A O 1
ATOM 1816 N N . LEU A 1 224 ? -12.830 11.057 12.354 1.00 88.44 224 LEU A N 1
ATOM 1817 C CA . LEU A 1 224 ? -13.854 10.112 12.811 1.00 88.44 224 LEU A CA 1
ATOM 1818 C C . LEU A 1 224 ? -13.537 9.516 14.186 1.00 88.44 224 LEU A C 1
ATOM 1820 O O . LEU A 1 224 ? -14.451 9.253 14.964 1.00 88.44 224 LEU A O 1
ATOM 1824 N N . ASN A 1 225 ? -12.260 9.302 14.499 1.00 84.50 225 ASN A N 1
ATOM 1825 C CA . ASN A 1 225 ? -11.836 8.711 15.765 1.00 84.50 225 ASN A CA 1
ATOM 1826 C C . ASN A 1 225 ? -11.549 9.828 16.764 1.00 84.50 225 ASN A C 1
ATOM 1828 O O . ASN A 1 225 ? -10.401 10.153 17.034 1.00 84.50 225 ASN A O 1
ATOM 1832 N N . LYS A 1 226 ? -12.602 10.433 17.314 1.00 75.50 226 LYS A N 1
ATOM 1833 C CA . LYS A 1 226 ? -12.470 11.302 18.492 1.00 75.50 226 LYS A CA 1
ATOM 1834 C C . LYS A 1 226 ? -12.193 10.437 19.722 1.00 75.50 226 LYS A C 1
ATOM 1836 O O . LYS A 1 226 ? -12.579 9.272 19.750 1.00 75.50 226 LYS A O 1
ATOM 1841 N N . GLU A 1 227 ? -11.524 10.986 20.733 1.00 69.19 227 GLU A N 1
ATOM 1842 C CA . GLU A 1 227 ? -11.368 10.280 22.007 1.00 69.19 227 GLU A CA 1
ATOM 1843 C C . GLU A 1 227 ? -12.753 10.048 22.623 1.00 69.19 227 GLU A C 1
ATOM 1845 O O . GLU A 1 227 ? -13.406 10.979 23.088 1.00 69.19 227 GLU A O 1
ATOM 1850 N N . ILE A 1 228 ? -13.220 8.800 22.579 1.00 72.69 228 ILE A N 1
ATOM 1851 C CA . ILE A 1 228 ? -14.433 8.359 23.265 1.00 72.69 228 ILE A CA 1
ATOM 1852 C C . ILE A 1 228 ? -13.984 7.880 24.644 1.00 72.69 228 ILE A C 1
ATOM 1854 O O . ILE A 1 228 ? -13.417 6.798 24.787 1.00 72.69 228 ILE A O 1
ATOM 1858 N N . GLY A 1 229 ? -14.181 8.722 25.655 1.00 73.25 229 GLY A N 1
ATOM 1859 C CA . GLY A 1 229 ? -13.931 8.377 27.054 1.00 73.25 229 GLY A CA 1
ATOM 1860 C C . GLY A 1 229 ? -15.174 7.804 27.732 1.00 73.25 229 GLY A C 1
ATOM 1861 O O . GLY A 1 229 ? -16.300 8.051 27.290 1.00 73.25 229 GLY A O 1
ATOM 1862 N N . ILE A 1 230 ? -14.986 7.091 28.847 1.00 80.31 230 ILE A N 1
ATOM 1863 C CA . ILE A 1 230 ? -16.091 6.716 29.743 1.00 80.31 230 ILE A CA 1
ATOM 1864 C C . ILE A 1 230 ? -16.873 7.986 30.116 1.00 80.31 230 ILE A C 1
ATOM 1866 O O . ILE A 1 230 ? -16.280 8.979 30.531 1.00 80.31 230 ILE A O 1
ATOM 1870 N N . GLY A 1 231 ? -18.197 7.953 29.944 1.00 83.06 231 GLY A N 1
ATOM 1871 C CA . GLY A 1 231 ? -19.082 9.105 30.154 1.00 83.06 231 GLY A CA 1
ATOM 1872 C C . GLY A 1 231 ? -19.375 9.933 28.897 1.00 83.06 231 GLY A C 1
ATOM 1873 O O . GLY A 1 231 ? -20.238 10.806 28.946 1.00 83.06 231 GLY A O 1
ATOM 1874 N N . SER A 1 232 ? -18.721 9.650 27.765 1.00 84.50 232 SER A N 1
ATOM 1875 C CA . SER A 1 232 ? -19.089 10.252 26.476 1.00 84.50 232 SER A CA 1
ATOM 1876 C C . SER A 1 232 ? -20.444 9.729 26.002 1.00 84.50 232 SER A C 1
ATOM 1878 O O . SER A 1 232 ? -20.775 8.559 26.204 1.00 84.50 232 SER A O 1
ATOM 1880 N N . LEU A 1 233 ? -21.212 10.582 25.324 1.00 83.00 233 LEU A N 1
ATOM 1881 C CA . LEU A 1 233 ? -22.423 10.147 24.632 1.00 83.00 233 LEU A CA 1
ATOM 1882 C C . LEU A 1 233 ? -22.045 9.274 23.430 1.00 83.00 233 LEU A C 1
ATOM 1884 O O . LEU A 1 233 ? -21.106 9.589 22.696 1.00 83.00 233 LEU A O 1
ATOM 1888 N N . PHE A 1 234 ? -22.781 8.182 23.226 1.00 83.38 234 PHE A N 1
ATOM 1889 C CA . PHE A 1 234 ? -22.647 7.373 22.019 1.00 83.38 234 PHE A CA 1
ATOM 1890 C C . PHE A 1 234 ? -23.169 8.143 20.797 1.00 83.38 234 PHE A C 1
ATOM 1892 O O . PHE A 1 234 ? -24.034 9.014 20.914 1.00 83.38 234 PHE A O 1
ATOM 1899 N N . VAL A 1 235 ? -22.658 7.805 19.612 1.00 84.25 235 VAL A N 1
ATOM 1900 C CA . VAL A 1 235 ? -23.245 8.269 18.350 1.00 84.25 235 VAL A CA 1
ATOM 1901 C C . VAL A 1 235 ? -24.449 7.392 18.053 1.00 84.25 235 VAL A C 1
ATOM 1903 O O . VAL A 1 235 ? -24.319 6.173 17.946 1.00 84.25 235 VAL A O 1
ATOM 1906 N N . ASP A 1 236 ? -25.618 8.014 17.963 1.00 89.44 236 ASP A N 1
ATOM 1907 C CA . ASP A 1 236 ? -26.846 7.297 17.657 1.00 89.44 236 ASP A CA 1
ATOM 1908 C C . ASP A 1 236 ? -26.865 6.856 16.189 1.00 89.44 236 ASP A C 1
ATOM 1910 O O . ASP A 1 236 ? -26.374 7.564 15.306 1.00 89.44 236 ASP A O 1
ATOM 1914 N N . PHE A 1 237 ? -27.430 5.683 15.932 1.00 88.31 237 PHE A N 1
ATOM 1915 C CA . PHE A 1 237 ? -27.560 5.132 14.589 1.00 88.31 237 PHE A CA 1
ATOM 1916 C C . PHE A 1 237 ? -28.825 4.294 14.472 1.00 88.31 237 PHE A C 1
ATOM 1918 O O . PHE A 1 237 ? -29.399 3.843 15.466 1.00 88.31 237 PHE A O 1
ATOM 1925 N N . GLU A 1 238 ? -29.239 4.084 13.229 1.00 90.31 238 GLU A N 1
ATOM 1926 C CA . GLU A 1 238 ? -30.387 3.272 12.868 1.00 90.31 238 GLU A CA 1
ATOM 1927 C C . GLU A 1 238 ? -29.960 2.131 11.961 1.00 90.31 238 GLU A C 1
ATOM 1929 O O . GLU A 1 238 ? -29.108 2.308 11.090 1.00 90.31 238 GLU A O 1
ATOM 1934 N N . GLN A 1 239 ? -30.586 0.975 12.140 1.00 85.81 239 GLN A N 1
ATOM 1935 C CA . GLN A 1 239 ? -30.442 -0.139 11.218 1.00 85.81 239 GLN A CA 1
ATOM 1936 C C . GLN A 1 239 ? -31.760 -0.896 11.047 1.00 85.81 239 GLN A C 1
ATOM 1938 O O . GLN A 1 239 ? -32.574 -0.940 11.978 1.00 85.81 239 GLN A O 1
ATOM 1943 N N . PRO A 1 240 ? -31.985 -1.508 9.876 1.00 86.56 240 PRO A N 1
ATOM 1944 C CA . PRO A 1 240 ? -33.098 -2.418 9.692 1.00 86.56 240 PRO A CA 1
ATOM 1945 C C . PRO A 1 240 ? -32.902 -3.686 10.533 1.00 86.56 240 PRO A C 1
ATOM 1947 O O . PRO A 1 240 ? -31.815 -4.258 10.587 1.00 86.56 240 PRO A O 1
ATOM 1950 N N . THR A 1 241 ? -33.967 -4.146 11.170 1.00 80.62 241 THR A N 1
ATOM 1951 C CA . THR A 1 241 ? -34.038 -5.428 11.871 1.00 80.62 241 THR A CA 1
ATOM 1952 C C . THR A 1 241 ? -34.475 -6.541 10.918 1.00 80.62 241 THR A C 1
ATOM 1954 O O . THR A 1 241 ? -34.990 -6.297 9.825 1.00 80.62 241 THR A O 1
ATOM 1957 N N . ASN A 1 242 ? -34.322 -7.795 11.350 1.00 80.50 242 ASN A N 1
ATOM 1958 C CA . ASN A 1 242 ? -34.716 -8.967 10.558 1.00 80.50 242 ASN A CA 1
ATOM 1959 C C . ASN A 1 242 ? -36.221 -9.013 10.224 1.00 80.50 242 ASN A C 1
ATOM 1961 O O . ASN A 1 242 ? -36.605 -9.647 9.246 1.00 80.50 242 ASN A O 1
ATOM 1965 N N . ASP A 1 243 ? -37.071 -8.348 11.011 1.00 83.94 243 ASP A N 1
ATOM 1966 C CA . ASP A 1 243 ? -38.512 -8.207 10.760 1.00 83.94 243 ASP A CA 1
ATOM 1967 C C . ASP A 1 243 ? -38.869 -6.952 9.937 1.00 83.94 243 ASP A C 1
ATOM 1969 O O . ASP A 1 243 ? -40.044 -6.607 9.815 1.00 83.94 243 ASP A O 1
ATOM 1973 N N . GLY A 1 244 ? -37.872 -6.269 9.359 1.00 83.50 244 GLY A N 1
ATOM 1974 C CA . GLY A 1 244 ? -38.057 -5.120 8.468 1.00 83.50 244 GLY A CA 1
ATOM 1975 C C . GLY A 1 244 ? -38.397 -3.806 9.175 1.00 83.50 244 GLY A C 1
ATOM 1976 O O . GLY A 1 244 ? -38.720 -2.824 8.507 1.00 83.50 244 GLY A O 1
ATOM 1977 N N . LYS A 1 245 ? -38.334 -3.763 10.510 1.00 85.69 245 LYS A N 1
ATOM 1978 C CA . LYS A 1 245 ? -38.460 -2.521 11.284 1.00 85.69 245 LYS A CA 1
ATOM 1979 C C . LYS A 1 245 ? -37.118 -1.798 11.346 1.00 85.69 245 LYS A C 1
ATOM 1981 O O . LYS A 1 245 ? -36.084 -2.353 11.000 1.00 85.69 245 LYS A O 1
ATOM 1986 N N . THR A 1 246 ? -37.125 -0.561 11.823 1.00 87.25 246 THR A N 1
ATOM 1987 C CA . THR A 1 246 ? -35.897 0.186 12.109 1.00 87.25 246 THR A CA 1
ATOM 1988 C C . THR A 1 246 ? -35.636 0.165 13.609 1.00 87.25 246 THR A C 1
ATOM 1990 O O . THR A 1 246 ? -36.478 0.615 14.387 1.00 87.25 246 THR A O 1
ATOM 1993 N N . ALA A 1 247 ? -34.472 -0.335 14.021 1.00 85.12 247 ALA A N 1
ATOM 1994 C CA . ALA A 1 247 ? -33.976 -0.207 15.384 1.00 85.12 247 ALA A CA 1
ATOM 1995 C C . ALA A 1 247 ? -33.007 0.972 15.464 1.00 85.12 247 ALA A C 1
ATOM 1997 O O . ALA A 1 247 ? -32.071 1.067 14.671 1.00 85.12 247 ALA A O 1
ATOM 1998 N N . ARG A 1 248 ? -33.222 1.849 16.445 1.00 90.25 248 ARG A N 1
ATOM 1999 C CA . ARG A 1 248 ? -32.311 2.949 16.777 1.00 90.25 248 ARG A CA 1
ATOM 2000 C C . ARG A 1 248 ? -31.569 2.614 18.067 1.00 90.25 248 ARG A C 1
ATOM 2002 O O . ARG A 1 248 ? -32.219 2.160 19.009 1.00 90.25 248 ARG A O 1
ATOM 2009 N N . LEU A 1 249 ? -30.260 2.854 18.157 1.00 89.50 249 LEU A N 1
ATOM 2010 C CA . LEU A 1 249 ? -29.500 2.550 19.380 1.00 89.50 249 LEU A CA 1
ATOM 2011 C C . LEU A 1 249 ? -30.110 3.246 20.610 1.00 89.50 249 LEU A C 1
ATOM 2013 O O . LEU A 1 249 ? -30.354 2.602 21.627 1.00 89.50 249 LEU A O 1
ATOM 2017 N N . SER A 1 250 ? -30.475 4.524 20.489 1.00 89.94 250 SER A N 1
ATOM 2018 C CA . SER A 1 250 ? -31.144 5.273 21.563 1.00 89.94 250 SER A CA 1
ATOM 2019 C C . SER A 1 250 ? -32.544 4.770 21.936 1.00 89.94 250 SER A C 1
ATOM 2021 O O . SER A 1 250 ? -33.053 5.119 23.001 1.00 89.94 250 SER A O 1
ATOM 2023 N N . SER A 1 251 ? -33.183 3.944 21.098 1.00 88.00 251 SER A N 1
ATOM 2024 C CA . SER A 1 251 ? -34.490 3.351 21.413 1.00 88.00 251 SER A CA 1
ATOM 2025 C C . SER A 1 251 ? -34.397 2.154 22.364 1.00 88.00 251 SER A C 1
ATOM 2027 O O . SER A 1 251 ? -35.407 1.773 22.964 1.00 88.00 251 SER A O 1
ATOM 2029 N N . LEU A 1 252 ? -33.198 1.587 22.547 1.00 85.88 252 LEU A N 1
ATOM 2030 C CA . LEU A 1 252 ? -32.952 0.496 23.484 1.00 85.88 252 LEU A CA 1
ATOM 2031 C C . LEU A 1 252 ? -32.996 1.032 24.919 1.00 85.88 252 LEU A C 1
ATOM 2033 O O . LEU A 1 252 ? -32.036 1.608 25.429 1.00 85.88 252 LEU A O 1
ATOM 2037 N N . LYS A 1 253 ? -34.138 0.845 25.587 1.00 83.94 253 LYS A N 1
ATOM 2038 C CA . LYS A 1 253 ? -34.355 1.243 26.987 1.00 83.94 253 LYS A CA 1
ATOM 2039 C C . LYS A 1 253 ? -33.730 0.235 27.957 1.00 83.94 253 LYS A C 1
ATOM 2041 O O . LYS A 1 253 ? -34.435 -0.382 28.755 1.00 83.94 253 LYS A O 1
ATOM 2046 N N . SER A 1 254 ? -32.411 0.089 27.889 1.00 88.38 254 SER A N 1
ATOM 2047 C CA . SER A 1 254 ? -31.662 -0.917 28.647 1.00 88.38 254 SER A CA 1
ATOM 2048 C C . SER A 1 254 ? -30.563 -0.287 29.486 1.00 88.38 254 SER A C 1
ATOM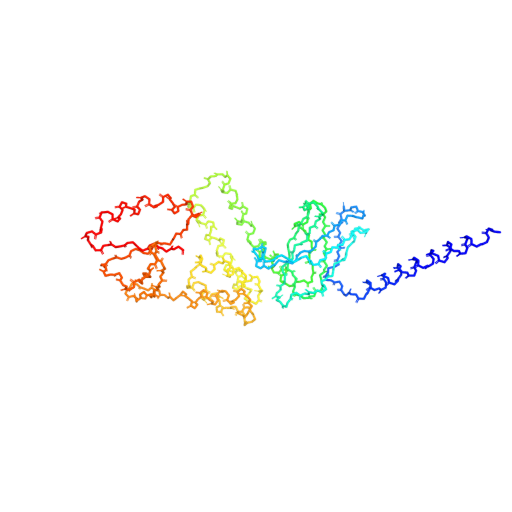 2050 O O . SER A 1 254 ? -30.032 0.771 29.159 1.00 88.38 254 SER A O 1
ATOM 2052 N N . LYS A 1 255 ? -30.226 -0.938 30.604 1.00 91.69 255 LYS A N 1
ATOM 2053 C CA . LYS A 1 255 ? -29.169 -0.467 31.508 1.00 91.69 255 LYS A CA 1
ATOM 2054 C C . LYS A 1 255 ? -27.784 -0.670 30.893 1.00 91.69 255 LYS A C 1
ATOM 2056 O O . LYS A 1 255 ? -26.886 0.132 31.128 1.00 91.69 255 LYS A O 1
ATOM 2061 N N . TYR A 1 256 ? -27.631 -1.736 30.112 1.00 93.00 256 TYR A N 1
ATOM 2062 C CA . TYR A 1 256 ? -26.411 -2.080 29.398 1.00 93.00 256 TYR A CA 1
ATOM 2063 C C . TYR A 1 256 ? -26.764 -2.534 27.983 1.00 93.00 256 TYR A C 1
ATOM 2065 O O . TYR A 1 256 ? -27.694 -3.319 27.802 1.00 93.00 256 TYR A O 1
ATOM 2073 N N . VAL A 1 257 ? -26.003 -2.067 26.997 1.00 92.00 257 VAL A N 1
ATOM 2074 C CA . VAL A 1 257 ? -26.111 -2.516 25.606 1.00 92.00 257 VAL A CA 1
ATOM 2075 C C . VAL A 1 257 ? -24.724 -2.940 25.139 1.00 92.00 257 VAL A C 1
ATOM 2077 O O . VAL A 1 257 ? -23.783 -2.151 25.217 1.00 92.00 257 VAL A O 1
ATOM 2080 N N . LEU A 1 258 ? -24.596 -4.178 24.669 1.00 91.88 258 LEU A N 1
ATOM 2081 C CA . LEU A 1 258 ? -23.431 -4.642 23.925 1.00 91.88 258 LEU A CA 1
ATOM 2082 C C . LEU A 1 258 ? -23.673 -4.394 22.436 1.00 91.88 258 LEU A C 1
ATOM 2084 O O . LEU A 1 258 ? -24.607 -4.948 21.862 1.00 91.88 258 LEU A O 1
ATOM 2088 N N . LEU A 1 259 ? -22.827 -3.567 21.825 1.00 89.25 259 LEU A N 1
ATOM 2089 C CA . LEU A 1 259 ? -22.763 -3.430 20.373 1.00 89.25 259 LEU A CA 1
ATOM 2090 C C . LEU A 1 259 ? -21.846 -4.519 19.821 1.00 89.25 259 LEU A C 1
ATOM 2092 O O . LEU A 1 259 ? -20.660 -4.550 20.150 1.00 89.25 259 LEU A O 1
ATOM 2096 N N . GLU A 1 260 ? -22.398 -5.398 18.997 1.00 87.44 260 GLU A N 1
ATOM 2097 C CA . GLU A 1 260 ? -21.688 -6.523 18.397 1.00 87.44 260 GLU A CA 1
ATOM 2098 C C . GLU A 1 260 ? -21.611 -6.284 16.883 1.00 87.44 260 GLU A C 1
ATOM 2100 O O . GLU A 1 260 ? -22.630 -6.059 16.237 1.00 87.44 260 GLU A O 1
ATOM 2105 N N . PHE A 1 261 ? -20.398 -6.214 16.329 1.00 87.62 261 PHE A N 1
ATOM 2106 C CA . PHE A 1 261 ? -20.179 -5.973 14.900 1.00 87.62 261 PHE A CA 1
ATOM 2107 C C . PHE A 1 261 ? -19.753 -7.280 14.237 1.00 87.62 261 PHE A C 1
ATOM 2109 O O . PHE A 1 261 ? -18.615 -7.719 14.425 1.00 87.62 261 PHE A O 1
ATOM 2116 N N . TRP A 1 262 ? -20.622 -7.859 13.411 1.00 84.94 262 TRP A N 1
ATOM 2117 C CA . TRP A 1 262 ? -20.375 -9.152 12.776 1.00 84.94 262 TRP A CA 1
ATOM 2118 C C . TRP A 1 262 ? -20.629 -9.138 11.274 1.00 84.94 262 TRP A C 1
ATOM 2120 O O . TRP A 1 262 ? -21.142 -8.194 10.688 1.00 84.94 262 TRP A O 1
ATOM 2130 N N . ALA A 1 263 ? -20.267 -10.242 10.623 1.00 81.69 263 ALA A N 1
ATOM 2131 C CA . ALA A 1 263 ? -20.642 -10.495 9.241 1.00 81.69 263 ALA A CA 1
ATOM 2132 C C . ALA A 1 263 ? -20.964 -11.976 9.035 1.00 81.69 263 ALA A C 1
ATOM 2134 O O . ALA A 1 263 ? -20.292 -12.855 9.578 1.00 81.69 263 ALA A O 1
ATOM 2135 N N . SER A 1 264 ? -21.922 -12.279 8.152 1.00 81.31 264 SER A N 1
ATOM 2136 C CA . SER A 1 264 ? -22.326 -13.660 7.826 1.00 81.31 264 SER A CA 1
ATOM 2137 C C . SER A 1 264 ? -21.167 -14.549 7.357 1.00 81.31 264 SER A C 1
ATOM 2139 O O . SER A 1 264 ? -21.182 -15.765 7.562 1.00 81.31 264 SER A O 1
ATOM 2141 N N . ASN A 1 265 ? -20.145 -13.942 6.748 1.00 84.75 265 ASN A N 1
ATOM 2142 C CA . ASN A 1 265 ? -18.945 -14.626 6.269 1.00 84.75 265 ASN A CA 1
ATOM 2143 C C . ASN A 1 265 ? -17.737 -14.512 7.226 1.00 84.75 265 ASN A C 1
ATOM 2145 O O . ASN A 1 265 ? -16.619 -14.861 6.860 1.00 84.75 265 ASN A O 1
ATOM 2149 N N . CYS A 1 266 ? -17.936 -14.033 8.455 1.00 85.81 266 CYS A N 1
ATOM 2150 C CA . CYS A 1 266 ? -16.893 -13.975 9.473 1.00 85.81 266 CYS A CA 1
ATOM 2151 C C . CYS A 1 266 ? -16.835 -15.300 10.252 1.00 85.81 266 CYS A C 1
ATOM 2153 O O . CYS A 1 266 ? -17.652 -15.561 11.134 1.00 85.81 266 CYS A O 1
ATOM 2155 N N . GLY A 1 267 ? -15.861 -16.157 9.927 1.00 84.50 267 GLY A N 1
ATOM 2156 C CA . GLY A 1 267 ? -15.665 -17.452 10.593 1.00 84.50 267 GLY A CA 1
ATOM 2157 C C . GLY A 1 267 ? -15.501 -17.362 12.121 1.00 84.50 267 GLY A C 1
ATOM 2158 O O . GLY A 1 267 ? -16.194 -18.097 12.822 1.00 84.50 267 GLY A O 1
ATOM 2159 N N . PRO A 1 268 ? -14.630 -16.476 12.647 1.00 86.62 268 PRO A N 1
ATOM 2160 C CA . PRO A 1 268 ? -14.505 -16.241 14.086 1.00 86.62 268 PRO A CA 1
ATOM 2161 C C . PRO A 1 268 ? -15.811 -15.776 14.740 1.00 86.62 268 PRO A C 1
ATOM 2163 O O . PRO A 1 268 ? -16.248 -16.420 15.686 1.00 86.62 268 PRO A O 1
ATOM 2166 N N . CYS A 1 269 ? -16.492 -14.776 14.170 1.00 86.00 269 CYS A N 1
ATOM 2167 C CA . CYS A 1 269 ? -17.747 -14.247 14.713 1.00 86.00 269 CYS A CA 1
ATOM 2168 C C . CYS A 1 269 ? -18.810 -15.353 14.869 1.00 86.00 269 CYS A C 1
ATOM 2170 O O . CYS A 1 269 ? -19.426 -15.504 15.917 1.00 86.00 269 CYS A O 1
ATOM 2172 N N . ARG A 1 270 ? -18.954 -16.248 13.875 1.00 86.12 270 ARG A N 1
ATOM 2173 C CA . ARG A 1 270 ? -19.891 -17.387 13.983 1.00 86.12 270 ARG A CA 1
ATOM 2174 C C . ARG A 1 270 ? -19.554 -18.366 15.110 1.00 86.12 270 ARG A C 1
ATOM 2176 O O . ARG A 1 270 ? -20.459 -19.028 15.609 1.00 86.12 270 ARG A O 1
ATOM 2183 N N . ARG A 1 271 ? -18.276 -18.500 15.481 1.00 89.50 271 ARG A N 1
ATOM 2184 C CA . ARG A 1 271 ? -17.869 -19.321 16.633 1.00 89.50 271 ARG A CA 1
ATOM 2185 C C . ARG A 1 271 ? -18.174 -18.637 17.963 1.00 89.50 271 ARG A C 1
ATOM 2187 O O . ARG A 1 271 ? -18.363 -19.343 18.945 1.00 89.50 271 ARG A O 1
ATOM 2194 N N . GLU A 1 272 ? -18.233 -17.308 17.986 1.00 89.50 272 GLU A N 1
ATOM 2195 C CA . GLU A 1 272 ? -18.527 -16.506 19.180 1.00 89.50 272 GLU A CA 1
ATOM 2196 C C . GLU A 1 272 ? -20.038 -16.350 19.431 1.00 89.50 272 GLU A C 1
ATOM 2198 O O . GLU A 1 272 ? -20.457 -16.281 20.586 1.00 89.50 272 GLU A O 1
ATOM 2203 N N . ASN A 1 273 ? -20.880 -16.407 18.391 1.00 89.31 273 ASN A N 1
ATOM 2204 C CA . ASN A 1 273 ? -22.342 -16.284 18.519 1.00 89.31 273 ASN A CA 1
ATOM 2205 C C . ASN A 1 273 ? -22.989 -17.206 19.577 1.00 89.31 273 ASN A C 1
ATOM 2207 O O . ASN A 1 273 ? -23.841 -16.728 20.329 1.00 89.31 273 ASN A O 1
ATOM 2211 N N . PRO A 1 274 ? -22.622 -18.499 19.709 1.00 93.00 274 PRO A N 1
ATOM 2212 C CA . PRO A 1 274 ? -23.158 -19.342 20.779 1.00 93.00 274 PRO A CA 1
ATOM 2213 C C . PRO A 1 274 ? -22.882 -18.796 22.188 1.00 93.00 274 PRO A C 1
ATOM 2215 O O . PRO A 1 274 ? -23.724 -18.937 23.075 1.00 93.00 274 PRO A O 1
ATOM 2218 N N . GLU A 1 275 ? -21.735 -18.147 22.398 1.00 94.00 275 GLU A N 1
ATOM 2219 C CA . GLU A 1 275 ? -21.406 -17.506 23.673 1.00 94.00 275 GLU A CA 1
ATOM 2220 C C . GLU A 1 275 ? -22.217 -16.221 23.881 1.00 94.00 275 GLU A C 1
ATOM 2222 O O . GLU A 1 275 ? -22.673 -15.970 24.997 1.00 94.00 275 GLU A O 1
ATOM 2227 N N . MET A 1 276 ? -22.505 -15.464 22.815 1.00 93.31 276 MET A N 1
ATOM 2228 C CA . MET A 1 276 ? -23.404 -14.300 22.884 1.00 93.31 276 MET A CA 1
ATOM 2229 C C . MET A 1 276 ? -24.826 -14.694 23.307 1.00 93.31 276 MET A C 1
ATOM 2231 O O . MET A 1 276 ? -25.423 -14.034 24.159 1.00 93.31 276 MET A O 1
ATOM 2235 N N . VAL A 1 277 ? -25.349 -15.819 22.801 1.00 93.75 277 VAL A N 1
ATOM 2236 C CA . VAL A 1 277 ? -26.664 -16.348 23.214 1.00 93.75 277 VAL A CA 1
ATOM 2237 C C . VAL A 1 277 ? -26.684 -16.674 24.709 1.00 93.75 277 VAL A C 1
ATOM 2239 O O . VAL A 1 277 ? -27.619 -16.285 25.413 1.00 93.75 277 VAL A O 1
ATOM 2242 N N . LYS A 1 278 ? -25.647 -17.355 25.215 1.00 95.50 278 LYS A N 1
ATOM 2243 C CA . LYS A 1 278 ? -25.522 -17.671 26.649 1.00 95.50 278 LYS A CA 1
ATOM 2244 C C . LYS A 1 278 ? -25.435 -16.400 27.493 1.00 95.50 278 LYS A C 1
ATOM 2246 O O . LYS A 1 278 ? -26.123 -16.287 28.508 1.00 95.50 278 LYS A O 1
ATOM 2251 N N . LEU A 1 279 ? -24.620 -15.432 27.067 1.00 95.19 279 LEU A N 1
ATOM 2252 C CA . LEU A 1 279 ? -24.472 -14.144 27.740 1.00 95.19 279 LEU A CA 1
ATOM 2253 C C . LEU A 1 279 ? -25.824 -13.426 27.840 1.00 95.19 279 LEU A C 1
ATOM 2255 O O . LEU A 1 279 ? -26.230 -13.016 28.927 1.00 95.19 279 LEU A O 1
ATOM 2259 N N . TYR A 1 280 ? -26.570 -13.344 26.740 1.00 95.50 280 TYR A N 1
ATOM 2260 C CA . TYR A 1 280 ? -27.880 -12.703 26.736 1.00 95.50 280 TYR A CA 1
ATOM 2261 C C . TYR A 1 280 ? -28.878 -13.393 27.674 1.00 95.50 280 TYR A C 1
ATOM 2263 O O . TYR A 1 280 ? -29.527 -12.733 28.486 1.00 95.50 280 TYR A O 1
ATOM 2271 N N . GLN A 1 281 ? -28.968 -14.727 27.632 1.00 96.50 281 GLN A N 1
ATOM 2272 C CA . GLN A 1 281 ? -29.865 -15.491 28.508 1.00 96.50 281 GLN A CA 1
ATOM 2273 C C . GLN A 1 281 ? -29.598 -15.229 29.996 1.00 96.50 281 GLN A C 1
ATOM 2275 O O . GLN A 1 281 ? -30.549 -15.087 30.767 1.00 96.50 281 GLN A O 1
ATOM 2280 N N . ASN A 1 282 ? -28.326 -15.106 30.381 1.00 96.69 282 ASN A N 1
ATOM 2281 C CA . ASN A 1 282 ? -27.917 -14.896 31.768 1.00 96.69 282 ASN A CA 1
ATOM 2282 C C . ASN A 1 282 ? -28.190 -13.475 32.283 1.00 96.69 282 ASN A C 1
ATOM 2284 O O . ASN A 1 282 ? -28.420 -13.295 33.481 1.00 96.69 282 ASN A O 1
ATOM 2288 N N . TYR A 1 283 ? -28.157 -12.462 31.409 1.00 96.81 283 TYR A N 1
ATOM 2289 C CA . TYR A 1 283 ? -28.168 -11.057 31.835 1.00 96.81 283 TYR A CA 1
ATOM 2290 C C . TYR A 1 283 ? -29.364 -10.234 31.346 1.00 96.81 283 TYR A C 1
ATOM 2292 O O . TYR A 1 283 ? -29.578 -9.147 31.884 1.00 96.81 283 TYR A O 1
ATOM 2300 N N . LYS A 1 284 ? -30.200 -10.729 30.422 1.00 95.38 284 LYS A N 1
ATOM 2301 C CA . LYS A 1 284 ? -31.356 -9.967 29.906 1.00 95.38 284 LYS A CA 1
ATOM 2302 C C . LYS A 1 284 ? -32.297 -9.466 31.005 1.00 95.38 284 LYS A C 1
ATOM 2304 O O . LYS A 1 284 ? -32.702 -8.309 31.008 1.00 95.38 284 LYS A O 1
ATOM 2309 N N . SER A 1 285 ? -32.564 -10.294 32.020 1.00 95.19 285 SER A N 1
ATOM 2310 C CA . SER A 1 285 ? -33.421 -9.935 33.162 1.00 95.19 285 SER A CA 1
ATOM 2311 C C . SER A 1 285 ? -32.811 -8.856 34.065 1.00 95.19 285 SER A C 1
ATOM 2313 O O . SER A 1 285 ? -33.506 -8.281 34.898 1.00 95.19 285 SER A O 1
ATOM 2315 N N . ARG A 1 286 ? -31.518 -8.556 33.892 1.00 95.56 286 ARG A N 1
ATOM 2316 C CA . ARG A 1 286 ? -30.768 -7.506 34.592 1.00 95.56 286 ARG A CA 1
ATOM 2317 C C . ARG A 1 286 ? -30.606 -6.235 33.747 1.00 95.56 286 ARG A C 1
ATOM 2319 O O . ARG A 1 286 ? -29.806 -5.369 34.100 1.00 95.56 286 ARG A O 1
ATOM 2326 N N . GLY A 1 287 ? -31.370 -6.112 32.658 1.00 94.31 287 GLY A N 1
ATOM 2327 C CA . GLY A 1 287 ? -31.383 -4.937 31.786 1.00 94.31 287 GLY A CA 1
ATOM 2328 C C . GLY A 1 287 ? -30.211 -4.887 30.806 1.00 94.31 287 GLY A C 1
ATOM 2329 O O . GLY A 1 287 ? -29.706 -3.799 30.534 1.00 94.31 287 GLY A O 1
ATOM 2330 N N . PHE A 1 288 ? -29.757 -6.046 30.328 1.00 95.06 288 PHE A N 1
ATOM 2331 C CA . PHE A 1 288 ? -28.717 -6.179 29.309 1.00 95.06 288 PHE A CA 1
ATOM 2332 C C . PHE A 1 288 ? -29.335 -6.514 27.950 1.00 95.06 288 PHE A C 1
ATOM 2334 O O . PHE A 1 288 ? -30.120 -7.453 27.858 1.00 95.06 288 PHE A O 1
ATOM 2341 N N . GLU A 1 289 ? -28.946 -5.786 26.907 1.00 92.56 289 GLU A N 1
ATOM 2342 C CA . GLU A 1 289 ? -29.304 -6.075 25.515 1.00 92.56 289 GLU A CA 1
ATOM 2343 C C . GLU A 1 289 ? -28.062 -6.245 24.644 1.00 92.56 289 GLU A C 1
ATOM 2345 O O . GLU A 1 289 ? -27.010 -5.670 24.925 1.00 92.56 289 GLU A O 1
ATOM 2350 N N . ILE A 1 290 ? -28.204 -7.017 23.567 1.00 91.25 290 ILE A N 1
ATOM 2351 C CA . ILE A 1 290 ? -27.200 -7.132 22.507 1.00 91.25 290 ILE A CA 1
ATOM 2352 C C . ILE A 1 290 ? -27.807 -6.547 21.235 1.00 91.25 290 ILE A C 1
ATOM 2354 O O . ILE A 1 290 ? -28.894 -6.949 20.823 1.00 91.25 290 ILE A O 1
ATOM 2358 N N . LEU A 1 291 ? -27.106 -5.598 20.620 1.00 87.69 291 LEU A N 1
ATOM 2359 C CA . LEU A 1 291 ? -27.442 -5.071 19.305 1.00 87.69 291 LEU A CA 1
ATOM 2360 C C . LEU A 1 291 ? -26.381 -5.539 18.313 1.00 87.69 291 LEU A C 1
ATOM 2362 O O . LEU A 1 291 ? -25.260 -5.030 18.306 1.00 87.69 291 LEU A O 1
ATOM 2366 N N . GLU A 1 292 ? -26.760 -6.505 17.485 1.00 85.75 292 GLU A N 1
ATOM 2367 C CA . GLU A 1 292 ? -25.929 -7.014 16.398 1.00 85.75 292 GLU A CA 1
ATOM 2368 C C . GLU A 1 292 ? -26.010 -6.064 15.197 1.00 85.75 292 GLU A C 1
ATOM 2370 O O . GLU A 1 292 ? -27.102 -5.713 14.745 1.00 85.75 292 GLU A O 1
ATOM 2375 N N . TYR A 1 293 ? -24.861 -5.638 14.684 1.00 81.81 293 TYR A N 1
ATOM 2376 C CA . TYR A 1 293 ? -24.719 -4.778 13.516 1.00 81.81 293 TYR A CA 1
ATOM 2377 C C . TYR A 1 293 ? -24.016 -5.547 12.398 1.00 81.81 293 TYR A C 1
ATOM 2379 O O . TYR A 1 293 ? -22.933 -6.103 12.607 1.00 81.81 293 TYR A O 1
ATOM 2387 N N . ARG A 1 294 ? -24.641 -5.561 11.218 1.00 70.88 294 ARG A N 1
ATOM 2388 C CA . ARG A 1 294 ? -24.176 -6.278 10.025 1.00 70.88 294 ARG A CA 1
ATOM 2389 C C . ARG A 1 294 ? -23.603 -5.345 8.962 1.00 70.88 294 ARG A C 1
ATOM 2391 O O . ARG A 1 294 ? -24.145 -4.234 8.787 1.00 70.88 294 ARG A O 1
#

Sequence (294 aa):
MKLSKTIILLLFLFSVEIKAQEVAHSLAKEKPLITGFVHGFKNGSRLYLIELTNMGRGKQRMVDSAMVMNERFQLTDRNPSTEKPRYYFLYNSNASDYVYFWIDDQPITFSGQKGNFRNSLINGSVTQQMQEVFTRTVLPFYNKRDSLKQNHGDEDSMKQLLAELKLAEISFIEKNPSSFISTYVLSGNCKTWGLKTTKELYQKLSPENKENSFGMDVKKYIDLNKEIGIGSLFVDFEQPTNDGKTARLSSLKSKYVLLEFWASNCGPCRRENPEMVKLYQNYKSRGFEILEYR

Secondary structure (DSSP, 8-state):
--HHHHHHHHHHHHHHHHHHHHHHHHHTTSPPSEEEEEETPPTT-EEEEEEEGGGGTS-EEEEEEEE-BTTEEEE--SS--SSSSEEEEEEETTSSSEEEEEE-SS-EEEEEETT-GGG-EEES-HHHHHHHHHHHHHHHHHHHHHHHHHTT--HHHHHHHHHHHHHHHHHHHHH-TT-HHHHHHHHHHHHHH-HHHHHHHHHHS-HHHHHSHHHHHHHHHHHH-----TTPPPPP-EEE-TTSPEEEGGG---SEEEEEE--TT-HHHHHHHHHHHHHHHHHGGGTEEEEEE-

Radius of gyration: 28.45 Å; chains: 1; bounding box: 57×42×104 Å

pLDDT: mean 88.27, std 14.32, range [38.81, 98.62]